Protein 2Z01 (pdb70)

Secondary structure (DSSP, 8-state):
-HHHHHHHHHHHH--TTEE---EE-GGGG--SSEEEEEEEEE--THHHHHHHHT--SSHHHHHHHHHHHHHHTTTPEEEEEEEEEEESS--HHHHHHHHHHHHHHHHHHT-EEEE--EE--EEEEEEEEEEEEGGG---STT--TT-EEEEEEPSSSTTS-HHHHHIIIIIIS---TTS--TT-SS-HHHHHHPPPP--HHHHHHHHHHS---EEEE--TTHHHHHHHHHSPTTEEEEEETTSS---HHHHHHHHHTT--HHHHHHHS-TTEEEEEEE-HHHHHHHHHHHHHTT---EEEEEEEESSEEEEE-

Sequence (313 aa):
QAVALMKEHVQKTMRPEVLGGGLFDLSALGYRQPVLISGTDGVGTKLKLAFLLDRHDTIGIDCVAMCVNDIIVQGAEPLFFLDYIACGKAVPEKIAAIVKGVADGCVEAGCALIGGETAEEYDLAGFAVGVAEKERLITGETIQAGDALVGLPSSGLHSNGYSLVRRIVFEQAKLSLDEIYEPLDVPLGEELLKPTRIYAKLLRSVRERFTIKGMAHITGGGLIENIPRMLPPGIGARIQLGSWPILPIFDFLREKGSLEEEEMFSVFNMGIGLVLAVSPETAAPLVEWLSERGEPAYIIGEVAKGAGVSFAG

Solvent-accessible surface area: 14122 Å² total; per-residue (Å²): 197,16,81,66,87,55,125,93,6,41,121,123,8,60,43,126,15,30,85,104,109,27,108,32,44,45,95,65,54,41,56,198,88,64,43,114,18,84,25,81,46,34,3,46,53,1,11,89,0,0,58,76,23,108,113,13,51,30,0,0,17,0,0,0,0,8,3,0,0,70,2,8,22,83,8,4,24,11,2,38,0,67,10,93,1,32,20,66,165,32,66,80,129,52,10,3,29,0,7,71,0,0,1,44,0,0,65,73,6,29,0,0,6,29,22,52,99,48,28,132,171,16,78,1,24,0,105,1,30,0,0,2,40,114,156,139,63,22,81,3,137,94,7,111,60,33,2,10,0,0,0,2,23,8,44,0,5,2,12,36,16,5,53,16,0,63,110,0,1,63,116,93,28,160,32,46,22,108,96,103,48,152,76,9,110,28,42,0,0,90,11,0,8,71,48,3,70,14,0,6,119,14,3,140,35,0,49,118,166,40,103,12,28,1,9,6,7,3,22,30,19,0,0,59,80,8,0,43,171,14,17,26,135,43,28,4,5,108,0,81,64,74,31,12,64,60,39,62,2,0,50,2,0,88,122,75,9,100,20,104,107,98,66,2,18,49,39,0,6,4,1,0,0,0,0,0,0,0,27,75,126,22,6,65,63,0,35,116,53,0,71,137,114,61,38,74,9,64,79,0,10,82,1,24,182,37,86,31,26,53,62,35,90

Organism: Geobacillus kaustophilus (strain HTA426) (NCBI:txid235909)

Structure (mmCIF, N/CA/C/O backbone):
data_2Z01
#
_entry.id   2Z01
#
_cell.length_a   58.106
_cell.length_b   111.107
_cell.length_c   53.326
_cell.angle_alpha   90.00
_cell.angle_beta   90.00
_cell.angle_gamma   90.00
#
_symmetry.space_group_name_H-M   'P 21 21 2'
#
loop_
_entity.id
_entity.type
_entity.pdbx_description
1 polymer 'Phosphoribosylformylglycinamidine cyclo-ligase'
2 water water
#
loop_
_atom_site.group_PDB
_atom_site.id
_atom_site.type_symbol
_atom_site.label_atom_id
_atom_site.label_alt_id
_atom_site.label_comp_id
_atom_site.label_asym_id
_atom_site.label_entity_id
_atom_site.label_seq_id
_atom_site.pdbx_PDB_ins_code
_atom_site.Cartn_x
_atom_site.Cartn_y
_atom_site.Cartn_z
_atom_site.occupancy
_atom_site.B_iso_or_equiv
_atom_site.auth_seq_id
_atom_site.auth_comp_id
_atom_site.auth_asym_id
_atom_site.auth_atom_id
_atom_site.pdbx_PDB_model_num
ATOM 1 N N . GLN A 1 19 ? 15.326 19.678 -11.501 1.00 44.73 17 GLN A N 1
ATOM 2 C CA . GLN A 1 19 ? 16.437 18.876 -12.093 1.00 46.90 17 GLN A CA 1
ATOM 3 C C . GLN A 1 19 ? 16.006 17.459 -12.459 1.00 45.56 17 GLN A C 1
ATOM 4 O O . GLN A 1 19 ? 16.276 16.987 -13.564 1.00 46.73 17 GLN A O 1
ATOM 10 N N . ALA A 1 20 ? 15.349 16.779 -11.524 1.00 43.16 18 ALA A N 1
ATOM 11 C CA . ALA A 1 20 ? 14.885 15.411 -11.751 1.00 40.56 18 ALA A CA 1
ATOM 12 C C . ALA A 1 20 ? 14.091 15.346 -13.048 1.00 38.60 18 ALA A C 1
ATOM 13 O O . ALA A 1 20 ? 14.301 14.464 -13.882 1.00 35.51 18 ALA A O 1
ATOM 15 N N . VAL A 1 21 ? 13.175 16.294 -13.204 1.00 36.97 19 VAL A N 1
ATOM 16 C CA . VAL A 1 21 ? 12.345 16.368 -14.393 1.00 36.21 19 VAL A CA 1
ATOM 17 C C . VAL A 1 21 ? 13.226 16.551 -15.623 1.00 34.68 19 VAL A C 1
ATOM 18 O O . VAL A 1 21 ? 13.008 15.918 -16.655 1.00 31.99 19 VAL A O 1
ATOM 22 N N . ALA A 1 22 ? 14.225 17.420 -15.502 1.00 33.36 20 ALA A N 1
ATOM 23 C CA . ALA A 1 22 ? 15.133 17.684 -16.612 1.00 34.04 20 ALA A CA 1
ATOM 24 C C . ALA A 1 22 ? 15.874 16.403 -16.974 1.00 33.29 20 ALA A C 1
ATOM 25 O O . ALA A 1 22 ? 16.017 16.064 -18.148 1.00 32.32 20 ALA A O 1
ATOM 27 N N . LEU A 1 23 ? 16.332 15.688 -15.954 1.00 33.42 21 LEU A N 1
ATOM 28 C CA . LEU A 1 23 ? 17.058 14.448 -16.164 1.00 34.77 21 LEU A CA 1
ATOM 29 C C . LEU A 1 23 ? 16.120 13.419 -16.799 1.00 34.58 21 LEU A C 1
ATOM 30 O O . LEU A 1 23 ? 16.536 12.596 -17.619 1.00 35.75 21 LEU A O 1
ATOM 35 N N . MET A 1 24 ? 14.847 13.488 -16.430 1.00 32.81 22 MET A N 1
ATOM 36 C CA . MET A 1 24 ? 13.843 12.574 -16.956 1.00 33.73 22 MET A CA 1
ATOM 37 C C . MET A 1 24 ? 13.634 12.814 -18.458 1.00 32.62 22 MET A C 1
ATOM 38 O O . MET A 1 24 ? 13.532 11.863 -19.233 1.00 30.75 22 MET A O 1
ATOM 43 N N . LYS A 1 25 ? 13.578 14.081 -18.866 1.00 30.61 23 LYS A N 1
ATOM 44 C CA . LYS A 1 25 ? 13.401 14.411 -20.279 1.00 30.75 23 LYS A CA 1
ATOM 45 C C . LYS A 1 25 ? 14.609 13.950 -21.088 1.00 28.93 23 LYS A C 1
ATOM 46 O O . LYS A 1 25 ? 14.471 13.483 -22.213 1.00 28.15 23 LYS A O 1
ATOM 52 N N . GLU A 1 26 ? 15.794 14.087 -20.509 1.00 28.23 24 GLU A N 1
ATOM 53 C CA . GLU A 1 26 ? 17.015 13.666 -21.186 1.00 29.33 24 GLU A CA 1
ATOM 54 C C . GLU A 1 26 ? 16.977 12.152 -21.446 1.00 28.12 24 GLU A C 1
ATOM 55 O O . GLU A 1 26 ? 17.389 11.689 -22.507 1.00 28.46 24 GLU A O 1
ATOM 61 N N . HIS A 1 27 ? 16.482 11.385 -20.477 1.00 26.88 25 HIS A N 1
ATOM 62 C CA . HIS A 1 27 ? 16.398 9.928 -20.624 1.00 26.72 25 HIS A CA 1
ATOM 63 C C . HIS A 1 27 ? 15.451 9.539 -21.750 1.00 25.21 25 HIS A C 1
ATOM 64 O O . HIS A 1 27 ? 15.760 8.662 -22.561 1.00 25.56 25 HIS A O 1
ATOM 71 N N . VAL A 1 28 ? 14.294 10.190 -21.792 1.00 24.39 26 VAL A N 1
ATOM 72 C CA . VAL A 1 28 ? 13.295 9.929 -22.826 1.00 24.86 26 VAL A CA 1
ATOM 73 C C . VAL A 1 28 ? 13.830 10.273 -24.218 1.00 25.03 26 VAL A C 1
ATOM 74 O O . VAL A 1 28 ? 13.665 9.507 -25.165 1.00 24.23 26 VAL A O 1
ATOM 78 N N . GLN A 1 29 ? 14.476 11.429 -24.328 1.00 24.69 27 GLN A N 1
ATOM 79 C CA . GLN A 1 29 ? 15.013 11.896 -25.601 1.00 27.45 27 GLN A CA 1
ATOM 80 C C . GLN A 1 29 ? 15.981 10.908 -26.259 1.00 27.01 27 GLN A C 1
ATOM 81 O O . GLN A 1 29 ? 16.065 10.839 -27.486 1.00 27.34 27 GLN A O 1
ATOM 87 N N . LYS A 1 30 ? 16.706 10.145 -25.448 1.00 25.71 28 LYS A N 1
ATOM 88 C CA . LYS A 1 30 ? 17.650 9.160 -25.973 1.00 27.26 28 LYS A CA 1
ATOM 89 C C . LYS A 1 30 ? 16.953 8.025 -26.729 1.00 26.51 28 LYS A C 1
ATOM 90 O O . LYS A 1 30 ? 17.537 7.432 -27.637 1.00 27.82 28 LYS A O 1
ATOM 96 N N . THR A 1 31 ? 15.707 7.737 -26.360 1.00 24.32 29 THR A N 1
ATOM 97 C CA . THR A 1 31 ? 14.940 6.654 -26.977 1.00 23.57 29 THR A CA 1
ATOM 98 C C . THR A 1 31 ? 14.284 7.021 -28.299 1.00 24.24 29 THR A C 1
ATOM 99 O O . THR A 1 31 ? 13.904 6.144 -29.069 1.00 24.05 29 THR A O 1
ATOM 103 N N . MET A 1 32 ? 14.138 8.317 -28.551 1.00 25.77 30 MET A N 1
ATOM 104 C CA . MET A 1 32 ? 13.484 8.786 -29.765 1.00 27.42 30 MET A CA 1
ATOM 105 C C . MET A 1 32 ? 13.996 8.220 -31.080 1.00 27.34 30 MET A C 1
ATOM 106 O O . MET A 1 32 ? 15.187 7.975 -31.251 1.00 27.52 30 MET A O 1
ATOM 111 N N . ARG A 1 33 ? 13.067 7.995 -31.999 1.00 25.99 31 ARG A N 1
ATOM 112 C CA . ARG A 1 33 ? 13.402 7.527 -33.332 1.00 27.85 31 ARG A CA 1
ATOM 113 C C . ARG A 1 33 ? 12.657 8.443 -34.301 1.00 27.64 31 ARG A C 1
ATOM 114 O O . ARG A 1 33 ? 11.640 9.039 -33.944 1.00 27.18 31 ARG A O 1
ATOM 122 N N . PRO A 1 34 ? 13.162 8.578 -35.536 1.00 28.67 32 PRO A N 1
ATOM 123 C CA . PRO A 1 34 ? 12.572 9.435 -36.572 1.00 28.78 32 PRO A CA 1
ATOM 124 C C . PRO A 1 34 ? 11.075 9.346 -36.850 1.00 28.60 32 PRO A C 1
ATOM 125 O O . PRO A 1 34 ? 10.467 10.335 -37.268 1.00 27.06 32 PRO A O 1
ATOM 129 N N . GLU A 1 35 ? 10.475 8.182 -36.614 1.00 28.19 33 GLU A N 1
ATOM 130 C CA . GLU A 1 35 ? 9.046 8.016 -36.873 1.00 27.47 33 GLU A CA 1
ATOM 131 C C . GLU A 1 35 ? 8.162 8.675 -35.809 1.00 27.53 33 GLU A C 1
ATOM 132 O O . GLU A 1 35 ? 6.950 8.782 -35.987 1.00 27.32 33 GLU A O 1
ATOM 138 N N . VAL A 1 36 ? 8.755 9.113 -34.703 1.00 27.48 34 VAL A N 1
ATOM 139 C CA . VAL A 1 36 ? 7.967 9.754 -33.658 1.00 27.31 34 VAL A CA 1
ATOM 140 C C . VAL A 1 36 ? 7.664 11.191 -34.058 1.00 30.17 34 VAL A C 1
ATOM 141 O O . VAL A 1 36 ? 8.566 11.969 -34.369 1.00 29.93 34 VAL A O 1
ATOM 145 N N . LEU A 1 37 ? 6.382 11.531 -34.069 1.00 31.72 35 LEU A N 1
ATOM 146 C CA . LEU A 1 37 ? 5.954 12.867 -34.439 1.00 32.83 35 LEU A CA 1
ATOM 147 C C . LEU A 1 37 ? 5.421 13.546 -33.186 1.00 33.50 35 LEU A C 1
ATOM 148 O O . LEU A 1 37 ? 4.549 13.004 -32.503 1.00 31.14 35 LEU A O 1
ATOM 153 N N . GLY A 1 38 ? 5.956 14.726 -32.883 1.00 35.21 36 GLY A N 1
ATOM 154 C CA . GLY A 1 38 ? 5.531 15.456 -31.699 1.00 36.02 36 GLY A CA 1
ATOM 155 C C . GLY A 1 38 ? 4.079 15.863 -31.784 1.00 36.62 36 GLY A C 1
ATOM 156 O O . GLY A 1 38 ? 3.503 15.853 -32.871 1.00 39.09 36 GLY A O 1
ATOM 157 N N . GLY A 1 44 ? 1.337 14.526 -26.566 1.00 46.31 42 GLY A N 1
ATOM 158 C CA . GLY A 1 44 ? 1.625 13.103 -26.635 1.00 46.10 42 GLY A CA 1
ATOM 159 C C . GLY A 1 44 ? 2.340 12.753 -27.922 1.00 45.57 42 GLY A C 1
ATOM 160 O O . GLY A 1 44 ? 2.159 13.421 -28.939 1.00 47.95 42 GLY A O 1
ATOM 161 N N . GLY A 1 45 ? 3.162 11.712 -27.887 1.00 44.39 43 GLY A N 1
ATOM 162 C CA . GLY A 1 45 ? 3.882 11.319 -29.084 1.00 41.25 43 GLY A CA 1
ATOM 163 C C . GLY A 1 45 ? 3.126 10.332 -29.959 1.00 39.59 43 GLY A C 1
ATOM 164 O O . GLY A 1 45 ? 2.512 9.381 -29.468 1.00 40.41 43 GLY A O 1
ATOM 165 N N . LEU A 1 46 ? 3.162 10.574 -31.265 1.00 36.63 44 LEU A N 1
ATOM 166 C CA . LEU A 1 46 ? 2.514 9.710 -32.241 1.00 32.70 44 LEU A CA 1
ATOM 167 C C . LEU A 1 46 ? 3.600 8.903 -32.944 1.00 30.70 44 LEU A C 1
ATOM 168 O O . LEU A 1 46 ? 4.746 9.354 -33.036 1.00 29.59 44 LEU A O 1
ATOM 173 N N . PHE A 1 47 ? 3.258 7.711 -33.429 1.00 26.34 45 PHE A N 1
ATOM 174 C CA . PHE A 1 47 ? 4.242 6.906 -34.140 1.00 24.77 45 PHE A CA 1
ATOM 175 C C . PHE A 1 47 ? 3.809 6.743 -35.594 1.00 23.69 45 PHE A C 1
ATOM 176 O O . PHE A 1 47 ? 2.772 6.143 -35.886 1.00 21.21 45 PHE A O 1
ATOM 184 N N . ASP A 1 48 ? 4.610 7.286 -36.503 1.00 22.65 46 ASP A N 1
ATOM 185 C CA . ASP A 1 48 ? 4.307 7.215 -37.925 1.00 23.32 46 ASP A CA 1
ATOM 186 C C . ASP A 1 48 ? 4.737 5.870 -38.504 1.00 23.01 46 ASP A C 1
ATOM 187 O O . ASP A 1 48 ? 5.848 5.718 -39.021 1.00 22.26 46 ASP A O 1
ATOM 192 N N . LEU A 1 49 ? 3.844 4.895 -38.403 1.00 23.00 47 LEU A N 1
ATOM 193 C CA . LEU A 1 49 ? 4.107 3.558 -38.908 1.00 23.57 47 LEU A CA 1
ATOM 194 C C . LEU A 1 49 ? 4.326 3.559 -40.422 1.00 24.12 47 LEU A C 1
ATOM 195 O O . LEU A 1 49 ? 5.136 2.791 -40.931 1.00 25.29 47 LEU A O 1
ATOM 200 N N . SER A 1 50 ? 3.617 4.428 -41.137 1.00 24.75 48 SER A N 1
ATOM 201 C CA . SER A 1 50 ? 3.742 4.489 -42.596 1.00 26.16 48 SER A CA 1
ATOM 202 C C . SER A 1 50 ? 5.179 4.718 -43.074 1.00 26.73 48 SER A C 1
ATOM 203 O O . SER A 1 50 ? 5.530 4.364 -44.200 1.00 28.73 48 SER A O 1
ATOM 206 N N . ALA A 1 51 ? 6.005 5.314 -42.224 1.00 26.96 49 ALA A N 1
ATOM 207 C CA . ALA A 1 51 ? 7.393 5.585 -42.584 1.00 27.40 49 ALA A CA 1
ATOM 208 C C . ALA A 1 51 ? 8.213 4.306 -42.746 1.00 27.21 49 ALA A C 1
ATOM 209 O O . ALA A 1 51 ? 9.213 4.294 -43.459 1.00 27.46 49 ALA A O 1
ATOM 211 N N . LEU A 1 52 ? 7.781 3.234 -42.086 1.00 26.83 50 LEU A N 1
ATOM 212 C CA . LEU A 1 52 ? 8.487 1.961 -42.135 1.00 28.18 50 LEU A CA 1
ATOM 213 C C . LEU A 1 52 ? 8.222 1.120 -43.381 1.00 29.54 50 LEU A C 1
ATOM 214 O O . LEU A 1 52 ? 8.981 0.205 -43.685 1.00 32.00 50 LEU A O 1
ATOM 219 N N . GLY A 1 53 ? 7.140 1.415 -44.093 1.00 30.10 51 GLY A N 1
ATOM 220 C CA . GLY A 1 53 ? 6.843 0.679 -45.308 1.00 30.85 51 GLY A CA 1
ATOM 221 C C . GLY A 1 53 ? 6.410 -0.773 -45.200 1.00 32.19 51 GLY A C 1
ATOM 222 O O . GLY A 1 53 ? 6.805 -1.601 -46.025 1.00 30.76 51 GLY A O 1
ATOM 223 N N . TYR A 1 54 ? 5.613 -1.098 -44.186 1.00 31.45 52 TYR A N 1
ATOM 224 C CA . TYR A 1 54 ? 5.108 -2.458 -44.038 1.00 29.89 52 TYR A CA 1
ATOM 225 C C . TYR A 1 54 ? 3.923 -2.551 -44.987 1.00 29.38 52 TYR A C 1
ATOM 226 O O . TYR A 1 54 ? 3.132 -1.614 -45.080 1.00 29.54 52 TYR A O 1
ATOM 235 N N . ARG A 1 55 ? 3.801 -3.669 -45.694 1.00 29.87 53 ARG A N 1
ATOM 236 C CA . ARG A 1 55 ? 2.707 -3.836 -46.647 1.00 31.21 53 ARG A CA 1
ATOM 237 C C . ARG A 1 55 ? 1.434 -4.307 -45.965 1.00 29.61 53 ARG A C 1
ATOM 238 O O . ARG A 1 55 ? 0.361 -3.741 -46.172 1.00 28.68 53 ARG A O 1
ATOM 246 N N . GLN A 1 56 ? 1.560 -5.354 -45.158 1.00 28.27 54 GLN A N 1
ATOM 247 C CA . GLN A 1 56 ? 0.432 -5.903 -44.416 1.00 27.04 54 GLN A CA 1
ATOM 248 C C . GLN A 1 56 ? 0.827 -5.925 -42.947 1.00 24.80 54 GLN A C 1
ATOM 249 O O . GLN A 1 56 ? 1.142 -6.976 -42.394 1.00 24.04 54 GLN A O 1
ATOM 255 N N . PRO A 1 57 ? 0.818 -4.755 -42.295 1.00 23.27 55 PRO A N 1
ATOM 256 C CA . PRO A 1 57 ? 1.187 -4.652 -40.883 1.00 21.69 55 PRO A CA 1
ATOM 257 C C . PRO A 1 57 ? 0.259 -5.326 -39.891 1.00 21.14 55 PRO A C 1
ATOM 258 O O . PRO A 1 57 ? -0.960 -5.200 -39.977 1.00 20.72 55 PRO A O 1
ATOM 262 N N . VAL A 1 58 ? 0.854 -6.049 -38.948 1.00 20.13 56 VAL A N 1
ATOM 263 C CA . VAL A 1 58 ? 0.104 -6.706 -37.882 1.00 19.35 56 VAL A CA 1
ATOM 264 C C . VAL A 1 58 ? 0.732 -6.194 -36.584 1.00 19.36 56 VAL A C 1
ATOM 265 O O . VAL A 1 58 ? 1.948 -6.262 -36.406 1.00 21.26 56 VAL A O 1
ATOM 269 N N . LEU A 1 59 ? -0.091 -5.667 -35.688 1.00 18.35 57 LEU A N 1
ATOM 270 C CA . LEU A 1 59 ? 0.415 -5.116 -34.432 1.00 19.91 57 LEU A CA 1
ATOM 271 C C . LEU A 1 59 ? 0.423 -6.147 -33.314 1.00 18.49 57 LEU A C 1
ATOM 272 O O . LEU A 1 59 ? -0.556 -6.855 -33.101 1.00 18.17 57 LEU A O 1
ATOM 277 N N . ILE A 1 60 ? 1.545 -6.228 -32.611 1.00 18.42 58 ILE A N 1
ATOM 278 C CA . ILE A 1 60 ? 1.697 -7.156 -31.500 1.00 18.21 58 ILE A CA 1
ATOM 279 C C . ILE A 1 60 ? 1.987 -6.297 -30.280 1.00 18.29 58 ILE A C 1
ATOM 280 O O . ILE A 1 60 ? 2.900 -5.476 -30.289 1.00 19.52 58 ILE A O 1
ATOM 285 N N . SER A 1 61 ? 1.206 -6.486 -29.230 1.00 20.54 59 SER A N 1
ATOM 286 C CA . SER A 1 61 ? 1.369 -5.692 -28.026 1.00 21.17 59 SER A CA 1
ATOM 287 C C . SER A 1 61 ? 1.478 -6.565 -26.793 1.00 20.86 59 SER A C 1
ATOM 288 O O . SER A 1 61 ? 1.171 -7.749 -26.830 1.00 21.04 59 SER A O 1
ATOM 291 N N . GLY A 1 62 ? 1.911 -5.966 -25.693 1.00 22.43 60 GLY A N 1
ATOM 292 C CA . GLY A 1 62 ? 2.035 -6.715 -24.459 1.00 24.92 60 GLY A CA 1
ATOM 293 C C . GLY A 1 62 ? 2.268 -5.798 -23.276 1.00 25.73 60 GLY A C 1
ATOM 294 O O . GLY A 1 62 ? 2.801 -4.703 -23.427 1.00 24.31 60 GLY A O 1
ATOM 295 N N . THR A 1 63 ? 1.851 -6.238 -22.097 1.00 26.18 61 THR A N 1
ATOM 296 C CA . THR A 1 63 ? 2.043 -5.452 -20.893 1.00 28.32 61 THR A CA 1
ATOM 297 C C . THR A 1 63 ? 2.679 -6.350 -19.849 1.00 29.97 61 THR A C 1
ATOM 298 O O . THR A 1 63 ? 2.518 -7.567 -19.899 1.00 31.51 61 THR A O 1
ATOM 302 N N . ASP A 1 64 ? 3.405 -5.754 -18.910 1.00 29.54 62 ASP A N 1
ATOM 303 C CA . ASP A 1 64 ? 4.052 -6.527 -17.865 1.00 31.10 62 ASP A CA 1
ATOM 304 C C . ASP A 1 64 ? 4.512 -5.665 -16.700 1.00 30.45 62 ASP A C 1
ATOM 305 O O . ASP A 1 64 ? 4.744 -4.460 -16.844 1.00 28.19 62 ASP A O 1
ATOM 310 N N . GLY A 1 65 ? 4.632 -6.303 -15.541 1.00 30.75 63 GLY A N 1
ATOM 311 C CA . GLY A 1 65 ? 5.102 -5.628 -14.351 1.00 32.09 63 GLY A CA 1
ATOM 312 C C . GLY A 1 65 ? 6.353 -6.372 -13.932 1.00 34.51 63 GLY A C 1
ATOM 313 O O . GLY A 1 65 ? 6.494 -7.563 -14.226 1.00 37.32 63 GLY A O 1
ATOM 314 N N . VAL A 1 66 ? 7.271 -5.693 -13.259 1.00 35.32 64 VAL A N 1
ATOM 315 C CA . VAL A 1 66 ? 8.503 -6.336 -12.822 1.00 34.78 64 VAL A CA 1
ATOM 316 C C . VAL A 1 66 ? 8.236 -7.568 -11.948 1.00 35.23 64 VAL A C 1
ATOM 317 O O . VAL A 1 66 ? 8.850 -8.629 -12.133 1.00 35.52 64 VAL A O 1
ATOM 321 N N . GLY A 1 67 ? 7.323 -7.423 -10.995 1.00 32.59 65 GLY A N 1
ATOM 322 C CA . GLY A 1 67 ? 7.017 -8.528 -10.108 1.00 31.51 65 GLY A CA 1
ATOM 323 C C . GLY A 1 67 ? 7.711 -8.345 -8.773 1.00 30.56 65 GLY A C 1
ATOM 324 O O . GLY A 1 67 ? 8.125 -7.240 -8.433 1.00 31.53 65 GLY A O 1
ATOM 325 N N . THR A 1 68 ? 7.855 -9.428 -8.020 1.00 30.02 66 THR A N 1
ATOM 326 C CA . THR A 1 68 ? 8.491 -9.376 -6.706 1.00 29.89 66 THR A CA 1
ATOM 327 C C . THR A 1 68 ? 9.953 -8.919 -6.717 1.00 28.21 66 THR A C 1
ATOM 328 O O . THR A 1 68 ? 10.492 -8.527 -5.680 1.00 27.77 66 THR A O 1
ATOM 332 N N . LYS A 1 69 ? 10.592 -8.956 -7.882 1.00 25.54 67 LYS A N 1
ATOM 333 C CA . LYS A 1 69 ? 11.979 -8.511 -7.996 1.00 24.26 67 LYS A CA 1
ATOM 334 C C . LYS A 1 69 ? 12.052 -7.053 -7.544 1.00 24.76 67 LYS A C 1
ATOM 335 O O . LYS A 1 69 ? 13.095 -6.567 -7.108 1.00 22.41 67 LYS A O 1
ATOM 341 N N . LEU A 1 70 ? 10.923 -6.367 -7.656 1.00 25.29 68 LEU A N 1
ATOM 342 C CA . LEU A 1 70 ? 10.817 -4.964 -7.278 1.00 29.63 68 LEU A CA 1
ATOM 343 C C . LEU A 1 70 ? 11.160 -4.789 -5.796 1.00 31.25 68 LEU A C 1
ATOM 344 O O . LEU A 1 70 ? 11.762 -3.791 -5.398 1.00 31.64 68 LEU A O 1
ATOM 349 N N . LYS A 1 71 ? 10.777 -5.774 -4.989 1.00 32.23 69 LYS A N 1
ATOM 350 C CA . LYS A 1 71 ? 11.031 -5.750 -3.553 1.00 35.22 69 LYS A CA 1
ATOM 351 C C . LYS A 1 71 ? 12.517 -5.546 -3.261 1.00 34.93 69 LYS A C 1
ATOM 352 O O . LYS A 1 71 ? 12.883 -4.883 -2.288 1.00 33.76 69 LYS A O 1
ATOM 358 N N . LEU A 1 72 ? 13.372 -6.122 -4.102 1.00 35.07 70 LEU A N 1
ATOM 359 C CA . LEU A 1 72 ? 14.809 -5.976 -3.925 1.00 35.10 70 LEU A CA 1
ATOM 360 C C . LEU A 1 72 ? 15.212 -4.548 -4.253 1.00 35.42 70 LEU A C 1
ATOM 361 O O . LEU A 1 72 ? 16.116 -3.988 -3.627 1.00 34.32 70 LEU A O 1
ATOM 366 N N . ALA A 1 73 ? 14.536 -3.960 -5.237 1.00 34.23 71 ALA A N 1
ATOM 367 C CA . ALA A 1 73 ? 14.821 -2.588 -5.622 1.00 33.83 71 ALA A CA 1
ATOM 368 C C . ALA A 1 73 ? 14.563 -1.699 -4.409 1.00 33.70 71 ALA A C 1
ATOM 369 O O . ALA A 1 73 ? 15.341 -0.794 -4.121 1.00 32.37 71 ALA A O 1
ATOM 371 N N . PHE A 1 74 ? 13.471 -1.972 -3.697 1.00 33.94 72 PHE A N 1
ATOM 372 C CA . PHE A 1 74 ? 13.118 -1.200 -2.509 1.00 35.04 72 PHE A CA 1
ATOM 373 C C . PHE A 1 74 ? 14.199 -1.319 -1.441 1.00 35.26 72 PHE A C 1
ATOM 374 O O . PHE A 1 74 ? 14.726 -0.315 -0.966 1.00 35.44 72 PHE A O 1
ATOM 382 N N . LEU A 1 75 ? 14.512 -2.558 -1.066 1.00 35.46 73 LEU A N 1
ATOM 383 C CA . LEU A 1 75 ? 15.512 -2.847 -0.039 1.00 35.91 73 LEU A CA 1
ATOM 384 C C . LEU A 1 75 ? 16.891 -2.253 -0.292 1.00 35.99 73 LEU A C 1
ATOM 385 O O . LEU A 1 75 ? 17.575 -1.848 0.648 1.00 36.75 73 LEU A O 1
ATOM 390 N N . LEU A 1 76 ? 17.299 -2.199 -1.554 1.00 35.38 74 LEU A N 1
ATOM 391 C CA . LEU A 1 76 ? 18.612 -1.670 -1.900 1.00 34.89 74 LEU A CA 1
ATOM 392 C C . LEU A 1 76 ? 18.582 -0.194 -2.272 1.00 35.11 74 LEU A C 1
ATOM 393 O O . LEU A 1 76 ? 19.624 0.419 -2.489 1.00 35.17 74 LEU A O 1
ATOM 398 N N . ASP A 1 77 ? 17.385 0.375 -2.344 1.00 36.80 75 ASP A N 1
ATOM 399 C CA . ASP A 1 77 ? 17.232 1.775 -2.717 1.00 37.22 75 ASP A CA 1
ATOM 400 C C . ASP A 1 77 ? 17.945 2.034 -4.042 1.00 35.47 75 ASP A C 1
ATOM 401 O O . ASP A 1 77 ? 18.613 3.046 -4.212 1.00 36.57 75 ASP A O 1
ATOM 406 N N . ARG A 1 78 ? 17.796 1.098 -4.974 1.00 34.80 76 ARG A N 1
ATOM 407 C CA . ARG A 1 78 ? 18.405 1.193 -6.300 1.00 33.43 76 ARG A CA 1
ATOM 408 C C . ARG A 1 78 ? 17.260 1.005 -7.296 1.00 31.01 76 ARG A C 1
ATOM 409 O O . ARG A 1 78 ? 16.719 -0.096 -7.426 1.00 30.51 76 ARG A O 1
ATOM 417 N N . HIS A 1 79 ? 16.902 2.068 -8.008 1.00 28.98 77 HIS A N 1
ATOM 418 C CA . HIS A 1 79 ? 15.775 1.991 -8.925 1.00 28.77 77 HIS A CA 1
ATOM 419 C C . HIS A 1 79 ? 16.036 2.278 -10.395 1.00 29.07 77 HIS A C 1
ATOM 420 O O . HIS A 1 79 ? 15.088 2.350 -11.184 1.00 29.25 77 HIS A O 1
ATOM 427 N N . ASP A 1 80 ? 17.302 2.420 -10.775 1.00 26.84 78 ASP A N 1
ATOM 428 C CA . ASP A 1 80 ? 17.635 2.721 -12.161 1.00 27.77 78 ASP A CA 1
ATOM 429 C C . ASP A 1 80 ? 17.827 1.506 -13.071 1.00 26.60 78 ASP A C 1
ATOM 430 O O . ASP A 1 80 ? 18.248 1.657 -14.220 1.00 25.13 78 ASP A O 1
ATOM 435 N N . THR A 1 81 ? 17.527 0.307 -12.571 1.00 25.88 79 THR A N 1
ATOM 436 C CA . THR A 1 81 ? 17.666 -0.887 -13.400 1.00 24.98 79 THR A CA 1
ATOM 437 C C . THR A 1 81 ? 16.380 -1.704 -13.582 1.00 23.66 79 THR A C 1
ATOM 438 O O . THR A 1 81 ? 16.208 -2.331 -14.624 1.00 22.77 79 THR A O 1
ATOM 442 N N . ILE A 1 82 ? 15.476 -1.713 -12.598 1.00 22.51 80 ILE A N 1
ATOM 443 C CA . ILE A 1 82 ? 14.250 -2.505 -12.759 1.00 22.09 80 ILE A CA 1
ATOM 444 C C . ILE A 1 82 ? 13.428 -2.089 -13.973 1.00 21.35 80 ILE A C 1
ATOM 445 O O . ILE A 1 82 ? 12.599 -2.858 -14.461 1.00 20.21 80 ILE A O 1
ATOM 450 N N . GLY A 1 83 ? 13.666 -0.879 -14.469 1.00 20.62 81 GLY A N 1
ATOM 451 C CA . GLY A 1 83 ? 12.942 -0.420 -15.636 1.00 18.54 81 GLY A CA 1
ATOM 452 C C . GLY A 1 83 ? 13.329 -1.253 -16.843 1.00 19.21 81 GLY A C 1
ATOM 453 O O . GLY A 1 83 ? 12.524 -1.459 -17.755 1.00 19.99 81 GLY A O 1
ATOM 454 N N . ILE A 1 84 ? 14.573 -1.725 -16.854 1.00 18.54 82 ILE A N 1
ATOM 455 C CA . ILE A 1 84 ? 15.068 -2.551 -17.948 1.00 18.27 82 ILE A CA 1
ATOM 456 C C . ILE A 1 84 ? 14.322 -3.884 -17.947 1.00 18.47 82 ILE A C 1
ATOM 457 O O . ILE A 1 84 ? 13.910 -4.370 -19.001 1.00 18.09 82 ILE A O 1
ATOM 462 N N . ASP A 1 85 ? 14.160 -4.468 -16.759 1.00 17.73 83 ASP A N 1
ATOM 463 C CA . ASP A 1 85 ? 13.444 -5.736 -16.610 1.00 18.11 83 ASP A CA 1
ATOM 464 C C . ASP A 1 85 ? 12.038 -5.578 -17.158 1.00 17.97 83 ASP A C 1
ATOM 465 O O . ASP A 1 85 ? 11.532 -6.463 -17.845 1.00 18.11 83 ASP A O 1
ATOM 470 N N . CYS A 1 86 ? 11.411 -4.447 -16.844 1.00 16.83 84 CYS A N 1
ATOM 471 C CA . CYS A 1 86 ? 10.053 -4.169 -17.303 1.00 15.83 84 CYS A CA 1
ATOM 472 C C . CYS A 1 86 ? 10.003 -4.150 -18.828 1.00 14.97 84 CYS A C 1
ATOM 473 O O . CYS A 1 86 ? 9.163 -4.810 -19.433 1.00 15.87 84 CYS A O 1
ATOM 476 N N . VAL A 1 87 ? 10.912 -3.394 -19.440 1.00 13.66 85 VAL A N 1
ATOM 477 C CA . VAL A 1 87 ? 10.967 -3.291 -20.895 1.00 13.75 85 VAL A CA 1
ATOM 478 C C . VAL A 1 87 ? 11.292 -4.639 -21.533 1.00 15.61 85 VAL A C 1
ATOM 479 O O . VAL A 1 87 ? 10.681 -5.027 -22.537 1.00 15.24 85 VAL A O 1
ATOM 483 N N . ALA A 1 88 ? 12.249 -5.353 -20.943 1.00 14.35 86 ALA A N 1
ATOM 484 C CA . ALA A 1 88 ? 12.649 -6.651 -21.464 1.00 15.95 86 ALA A CA 1
ATOM 485 C C . ALA A 1 88 ? 11.486 -7.653 -21.491 1.00 16.23 86 ALA A C 1
ATOM 486 O O . ALA A 1 88 ? 11.278 -8.352 -22.491 1.00 15.00 86 ALA A O 1
ATOM 488 N N . MET A 1 89 ? 10.719 -7.717 -20.408 1.00 15.26 87 MET A N 1
ATOM 489 C CA . MET A 1 89 ? 9.598 -8.649 -20.359 1.00 15.37 87 MET A CA 1
ATOM 490 C C . MET A 1 89 ? 8.607 -8.407 -21.495 1.00 16.48 87 MET A C 1
ATOM 491 O O . MET A 1 89 ? 8.170 -9.353 -22.150 1.00 18.51 87 MET A O 1
ATOM 496 N N . CYS A 1 90 ? 8.264 -7.147 -21.739 1.00 14.12 88 CYS A N 1
ATOM 497 C CA . CYS A 1 90 ? 7.328 -6.815 -22.804 1.00 16.17 88 CYS A CA 1
ATOM 498 C C . CYS A 1 90 ? 7.930 -7.042 -24.189 1.00 12.95 88 CYS A C 1
ATOM 499 O O . CYS A 1 90 ? 7.310 -7.661 -25.046 1.00 16.48 88 CYS A O 1
ATOM 502 N N . VAL A 1 91 ? 9.136 -6.531 -24.404 1.00 12.07 89 VAL A N 1
ATOM 503 C CA . VAL A 1 91 ? 9.797 -6.636 -25.702 1.00 12.83 89 VAL A CA 1
ATOM 504 C C . VAL A 1 91 ? 10.180 -8.051 -26.140 1.00 14.42 89 VAL A C 1
ATOM 505 O O . VAL A 1 91 ? 9.946 -8.427 -27.294 1.00 14.24 89 VAL A O 1
ATOM 509 N N . ASN A 1 92 ? 10.760 -8.833 -25.236 1.00 13.05 90 ASN A N 1
ATOM 5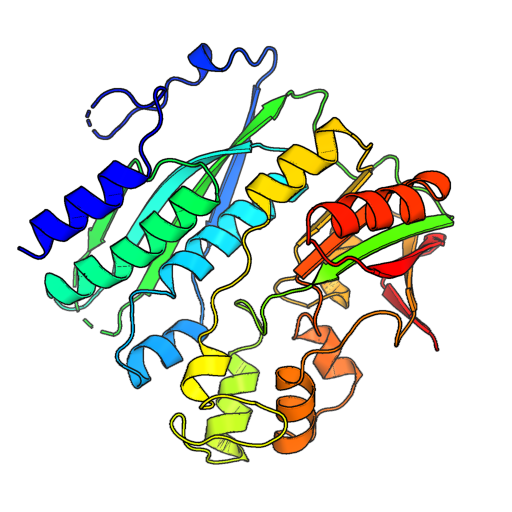10 C CA . ASN A 1 92 ? 11.158 -10.191 -25.580 1.00 16.50 90 ASN A CA 1
ATOM 511 C C . ASN A 1 92 ? 9.961 -11.040 -25.994 1.00 17.07 90 ASN A C 1
ATOM 512 O O . ASN A 1 92 ? 10.083 -11.919 -26.846 1.00 17.73 90 ASN A O 1
ATOM 517 N N . ASP A 1 93 ? 8.802 -10.773 -25.403 1.00 18.91 91 ASP A N 1
ATOM 518 C CA . ASP A 1 93 ? 7.605 -11.523 -25.765 1.00 22.03 91 ASP A CA 1
ATOM 519 C C . ASP A 1 93 ? 7.123 -11.137 -27.165 1.00 23.79 91 ASP A C 1
ATOM 520 O O . ASP A 1 93 ? 6.554 -11.960 -27.881 1.00 26.33 91 ASP A O 1
ATOM 525 N N . ILE A 1 94 ? 7.375 -9.889 -27.551 1.00 22.51 92 ILE A N 1
ATOM 526 C CA . ILE A 1 94 ? 6.979 -9.378 -28.859 1.00 25.31 92 ILE A CA 1
ATOM 527 C C . ILE A 1 94 ? 7.835 -9.932 -30.004 1.00 24.82 92 ILE A C 1
ATOM 528 O O . ILE A 1 94 ? 7.310 -10.361 -31.033 1.00 23.24 92 ILE A O 1
ATOM 533 N N . ILE A 1 95 ? 9.150 -9.923 -29.823 1.00 23.01 93 ILE A N 1
ATOM 534 C CA . ILE A 1 95 ? 10.049 -10.391 -30.867 1.00 23.31 93 ILE A CA 1
ATOM 535 C C . ILE A 1 95 ? 9.992 -11.902 -31.155 1.00 23.90 93 ILE A C 1
ATOM 536 O O . ILE A 1 95 ? 10.360 -12.335 -32.250 1.00 22.21 93 ILE A O 1
ATOM 541 N N . VAL A 1 96 ? 9.523 -12.704 -30.201 1.00 21.59 94 VAL A N 1
ATOM 542 C CA . VAL A 1 96 ? 9.445 -14.141 -30.438 1.00 22.44 94 VAL A CA 1
ATOM 543 C C . VAL A 1 96 ? 8.413 -14.435 -31.531 1.00 23.75 94 VAL A C 1
ATOM 544 O O . VAL A 1 96 ? 8.413 -15.512 -32.137 1.00 20.20 94 VAL A O 1
ATOM 548 N N . GLN A 1 97 ? 7.546 -13.463 -31.791 1.00 22.96 95 GLN A N 1
ATOM 549 C CA . GLN A 1 97 ? 6.535 -13.616 -32.819 1.00 25.62 95 GLN A CA 1
ATOM 550 C C . GLN A 1 97 ? 6.996 -12.990 -34.131 1.00 26.01 95 GLN A C 1
ATOM 551 O O . GLN A 1 97 ? 6.252 -12.957 -35.110 1.00 26.84 95 GLN A O 1
ATOM 557 N N . GLY A 1 98 ? 8.233 -12.501 -34.134 1.00 24.97 96 GLY A N 1
ATOM 558 C CA . GLY A 1 98 ? 8.803 -11.905 -35.327 1.00 26.59 96 GLY A CA 1
ATOM 559 C C . GLY A 1 98 ? 8.562 -10.420 -35.500 1.00 26.83 96 GLY A C 1
ATOM 560 O O . GLY A 1 98 ? 8.849 -9.857 -36.558 1.00 24.90 96 GLY A O 1
ATOM 561 N N . ALA A 1 99 ? 8.046 -9.774 -34.464 1.00 25.82 97 ALA A N 1
ATOM 562 C CA . ALA A 1 99 ? 7.761 -8.351 -34.546 1.00 24.99 97 ALA A CA 1
ATOM 563 C C . ALA A 1 99 ? 8.941 -7.486 -34.132 1.00 23.87 97 ALA A C 1
ATOM 564 O O . ALA A 1 99 ? 9.804 -7.911 -33.364 1.00 22.71 97 ALA A O 1
ATOM 566 N N . GLU A 1 100 ? 8.981 -6.271 -34.661 1.00 23.18 98 GLU A N 1
ATOM 567 C CA . GLU A 1 100 ? 10.038 -5.337 -34.307 1.00 23.68 98 GLU A CA 1
ATOM 568 C C . GLU A 1 100 ? 9.391 -4.357 -33.325 1.00 20.72 98 GLU A C 1
ATOM 569 O O . GLU A 1 100 ? 8.298 -3.859 -33.573 1.00 20.93 98 GLU A O 1
ATOM 575 N N . PRO A 1 101 ? 10.044 -4.087 -32.186 1.00 20.68 99 PRO A N 1
ATOM 576 C CA . PRO A 1 101 ? 9.460 -3.159 -31.214 1.00 19.65 99 PRO A CA 1
ATOM 577 C C . PRO A 1 101 ? 9.447 -1.727 -31.746 1.00 19.45 99 PRO A C 1
ATOM 578 O O . PRO A 1 101 ? 10.465 -1.259 -32.254 1.00 16.78 99 PRO A O 1
ATOM 582 N N . LEU A 1 102 ? 8.309 -1.038 -31.604 1.00 16.47 100 LEU A N 1
ATOM 583 C CA . LEU A 1 102 ? 8.165 0.343 -32.083 1.00 18.48 100 LEU A CA 1
ATOM 584 C C . LEU A 1 102 ? 8.166 1.404 -30.984 1.00 20.25 100 LEU A C 1
ATOM 585 O O . LEU A 1 102 ? 8.895 2.394 -31.068 1.00 21.83 100 LEU A O 1
ATOM 590 N N . PHE A 1 103 ? 7.334 1.218 -29.963 1.00 18.41 101 PHE A N 1
ATOM 591 C CA . PHE A 1 103 ? 7.278 2.184 -28.879 1.00 17.27 101 PHE A CA 1
ATOM 592 C C . PHE A 1 103 ? 6.871 1.553 -27.559 1.00 18.26 101 PHE A C 1
ATOM 593 O O . PHE A 1 103 ? 6.352 0.431 -27.519 1.00 16.39 101 PHE A O 1
ATOM 601 N N . PHE A 1 104 ? 7.127 2.277 -26.478 1.00 17.98 102 PHE A N 1
ATOM 602 C CA . PHE A 1 104 ? 6.847 1.792 -25.129 1.00 18.00 102 PHE A CA 1
ATOM 603 C C . PHE A 1 104 ? 6.193 2.916 -24.328 1.00 18.96 102 PHE A C 1
ATOM 604 O O . PHE A 1 104 ? 6.350 4.092 -24.659 1.00 20.93 102 PHE A O 1
ATOM 612 N N . LEU A 1 105 ? 5.453 2.550 -23.288 1.00 19.29 103 LEU A N 1
ATOM 613 C CA . LEU A 1 105 ? 4.810 3.511 -22.396 1.00 19.68 103 LEU A CA 1
ATOM 614 C C . LEU A 1 105 ? 4.868 2.915 -20.990 1.00 19.78 103 LEU A C 1
ATOM 615 O O . LEU A 1 105 ? 4.662 1.714 -20.816 1.00 17.40 103 LEU A O 1
ATOM 620 N N . ASP A 1 106 ? 5.166 3.737 -19.989 1.00 20.64 104 ASP A N 1
ATOM 621 C CA . ASP A 1 106 ? 5.234 3.231 -18.624 1.00 23.52 104 ASP A CA 1
ATOM 622 C C . ASP A 1 106 ? 4.212 3.876 -17.689 1.00 24.93 104 ASP A C 1
ATOM 623 O O . ASP A 1 106 ? 3.731 4.989 -17.929 1.00 23.47 104 ASP A O 1
ATOM 628 N N . TYR A 1 107 ? 3.883 3.158 -16.622 1.00 25.54 105 TYR A N 1
ATOM 629 C CA . TYR A 1 107 ? 2.938 3.644 -15.629 1.00 26.16 105 TYR A CA 1
ATOM 630 C C . TYR A 1 107 ? 3.546 3.389 -14.258 1.00 26.96 105 TYR A C 1
ATOM 631 O O . TYR A 1 107 ? 3.760 2.241 -13.869 1.00 27.37 105 TYR A O 1
ATOM 640 N N . ILE A 1 108 ? 3.839 4.466 -13.538 1.00 28.03 106 ILE A N 1
ATOM 641 C CA . ILE A 1 108 ? 4.421 4.368 -12.205 1.00 28.35 106 ILE A CA 1
ATOM 642 C C . ILE A 1 108 ? 3.398 4.802 -11.162 1.00 31.43 106 ILE A C 1
ATOM 643 O O . ILE A 1 108 ? 2.902 5.931 -11.199 1.00 31.69 106 ILE A O 1
ATOM 648 N N . ALA A 1 109 ? 3.075 3.900 -10.242 1.00 33.82 107 ALA A N 1
ATOM 649 C CA . ALA A 1 109 ? 2.128 4.201 -9.173 1.00 35.86 107 ALA A CA 1
ATOM 650 C C . ALA A 1 109 ? 2.915 4.305 -7.870 1.00 37.23 107 ALA A C 1
ATOM 651 O O . ALA A 1 109 ? 3.827 3.514 -7.628 1.00 36.66 107 ALA A O 1
ATOM 653 N N . CYS A 1 110 ? 2.567 5.283 -7.037 1.00 39.56 108 CYS A N 1
ATOM 654 C CA . CYS A 1 110 ? 3.253 5.473 -5.761 1.00 41.36 108 CYS A CA 1
ATOM 655 C C . CYS A 1 110 ? 2.436 6.327 -4.799 1.00 43.19 108 CYS A C 1
ATOM 656 O O . CYS A 1 110 ? 1.461 6.973 -5.196 1.00 42.93 108 CYS A O 1
ATOM 659 N N . GLY A 1 111 ? 2.835 6.317 -3.529 1.00 46.17 109 GLY A N 1
ATOM 660 C CA . GLY A 1 111 ? 2.145 7.113 -2.528 1.00 48.07 109 GLY A CA 1
ATOM 661 C C . GLY A 1 111 ? 2.347 8.568 -2.892 1.00 49.27 109 GLY A C 1
ATOM 662 O O . GLY A 1 111 ? 1.412 9.247 -3.320 1.00 50.92 109 GLY A O 1
ATOM 663 N N . LYS A 1 112 ? 3.573 9.050 -2.717 1.00 50.36 110 LYS A N 1
ATOM 664 C CA . LYS A 1 112 ? 3.913 10.420 -3.083 1.00 52.33 110 LYS A CA 1
ATOM 665 C C . LYS A 1 112 ? 5.080 10.320 -4.055 1.00 51.65 110 LYS A C 1
ATOM 666 O O . LYS A 1 112 ? 5.932 9.437 -3.925 1.00 50.99 110 LYS A O 1
ATOM 672 N N . ALA A 1 113 ? 5.114 11.221 -5.029 1.00 50.40 111 ALA A N 1
ATOM 673 C CA . ALA A 1 113 ? 6.160 11.195 -6.041 1.00 49.38 111 ALA A CA 1
ATOM 674 C C . ALA A 1 113 ? 7.382 12.044 -5.724 1.00 48.65 111 ALA A C 1
ATOM 675 O O . ALA A 1 113 ? 7.301 13.270 -5.669 1.00 49.40 111 ALA A O 1
ATOM 677 N N . VAL A 1 114 ? 8.509 11.373 -5.510 1.00 47.98 112 VAL A N 1
ATOM 678 C CA . VAL A 1 114 ? 9.779 12.039 -5.241 1.00 47.46 112 VAL A CA 1
ATOM 679 C C . VAL A 1 114 ? 10.476 12.144 -6.594 1.00 46.77 112 VAL A C 1
ATOM 680 O O . VAL A 1 114 ? 10.896 11.135 -7.163 1.00 46.48 112 VAL A O 1
ATOM 684 N N . PRO A 1 115 ? 10.602 13.368 -7.126 1.00 45.67 113 PRO A N 1
ATOM 685 C CA . PRO A 1 115 ? 11.235 13.650 -8.416 1.00 44.13 113 PRO A CA 1
ATOM 686 C C . PRO A 1 115 ? 12.455 12.801 -8.769 1.00 42.01 113 PRO A C 1
ATOM 687 O O . PRO A 1 115 ? 12.470 12.140 -9.804 1.00 41.03 113 PRO A O 1
ATOM 691 N N . GLU A 1 116 ? 13.473 12.820 -7.914 1.00 40.55 114 GLU A N 1
ATOM 692 C CA . GLU A 1 116 ? 14.698 12.061 -8.167 1.00 40.23 114 GLU A CA 1
ATOM 693 C C . GLU A 1 116 ? 14.457 10.560 -8.271 1.00 37.99 114 GLU A C 1
ATOM 694 O O . GLU A 1 116 ? 15.115 9.874 -9.053 1.00 36.10 114 GLU A O 1
ATOM 700 N N . LYS A 1 117 ? 13.514 10.061 -7.477 1.00 34.93 115 LYS A N 1
ATOM 701 C CA . LYS A 1 117 ? 13.165 8.646 -7.471 1.00 33.05 115 LYS A CA 1
ATOM 702 C C . LYS A 1 117 ? 12.502 8.268 -8.800 1.00 31.66 115 LYS A C 1
ATOM 703 O O . LYS A 1 117 ? 12.864 7.272 -9.428 1.00 30.80 115 LYS A O 1
ATOM 709 N N . ILE A 1 118 ? 11.531 9.072 -9.221 1.00 29.39 116 ILE A N 1
ATOM 710 C CA . ILE A 1 118 ? 10.823 8.828 -10.469 1.00 28.10 116 ILE A CA 1
ATOM 711 C C . ILE A 1 118 ? 11.804 8.906 -11.631 1.00 27.28 116 ILE A C 1
ATOM 712 O O . ILE A 1 118 ? 11.723 8.123 -12.579 1.00 27.86 116 ILE A O 1
ATOM 717 N N . ALA A 1 119 ? 12.735 9.849 -11.542 1.00 26.06 117 ALA A N 1
ATOM 718 C CA . ALA A 1 119 ? 13.737 10.052 -12.579 1.00 25.52 117 ALA A CA 1
ATOM 719 C C . ALA A 1 119 ? 14.611 8.817 -12.774 1.00 26.50 117 ALA A C 1
ATOM 720 O O . ALA A 1 119 ? 14.984 8.481 -13.897 1.00 27.61 117 ALA A O 1
ATOM 722 N N . ALA A 1 120 ? 14.937 8.147 -11.674 1.00 25.01 118 ALA A N 1
ATOM 723 C CA . ALA A 1 120 ? 15.767 6.953 -11.720 1.00 25.44 118 ALA A CA 1
ATOM 724 C C . ALA A 1 120 ? 15.003 5.762 -12.303 1.00 24.47 118 ALA A C 1
ATOM 725 O O . ALA A 1 120 ? 15.563 4.954 -13.048 1.00 23.20 118 ALA A O 1
ATOM 727 N N . ILE A 1 121 ? 13.724 5.654 -11.956 1.00 23.24 119 ILE A N 1
ATOM 728 C CA . ILE A 1 121 ? 12.893 4.571 -12.461 1.00 21.19 119 ILE A CA 1
ATOM 729 C C . ILE A 1 121 ? 12.749 4.707 -13.976 1.00 20.83 119 ILE A C 1
ATOM 730 O O . ILE A 1 121 ? 12.848 3.722 -14.705 1.00 18.61 119 ILE A O 1
ATOM 735 N N . VAL A 1 122 ? 12.528 5.933 -14.440 1.00 20.20 120 VAL A N 1
ATOM 736 C CA . VAL A 1 122 ? 12.374 6.191 -15.865 1.00 21.40 120 VAL A CA 1
ATOM 737 C C . VAL A 1 122 ? 13.669 5.945 -16.613 1.00 21.52 120 VAL A C 1
ATOM 738 O O . VAL A 1 122 ? 13.654 5.407 -17.719 1.00 22.81 120 VAL A O 1
ATOM 742 N N . LYS A 1 123 ? 14.789 6.333 -16.010 1.00 21.87 121 LYS A N 1
ATOM 743 C CA . LYS A 1 123 ? 16.088 6.138 -16.643 1.00 22.29 121 LYS A CA 1
ATOM 744 C C . LYS A 1 123 ? 16.280 4.684 -17.079 1.00 22.03 121 LYS A C 1
ATOM 745 O O . LYS A 1 123 ? 16.747 4.422 -18.187 1.00 22.65 121 LYS A O 1
ATOM 751 N N . GLY A 1 124 ? 15.928 3.747 -16.202 1.00 20.87 122 GLY A N 1
ATOM 752 C CA . GLY A 1 124 ? 16.072 2.336 -16.517 1.00 20.16 122 GLY A CA 1
ATOM 753 C C . GLY A 1 124 ? 15.174 1.920 -17.664 1.00 20.73 122 GLY A C 1
ATOM 754 O O . GLY A 1 124 ? 15.552 1.092 -18.493 1.00 19.78 122 GLY A O 1
ATOM 755 N N . VAL A 1 125 ? 13.975 2.495 -17.701 1.00 20.00 123 VAL A N 1
ATOM 756 C CA . VAL A 1 125 ? 13.013 2.217 -18.753 1.00 20.44 123 VAL A CA 1
ATOM 757 C C . VAL A 1 125 ? 13.573 2.717 -20.078 1.00 20.96 123 VAL A C 1
ATOM 758 O O . VAL A 1 125 ? 13.533 2.014 -21.094 1.00 19.09 123 VAL A O 1
ATOM 762 N N . ALA A 1 126 ? 14.099 3.938 -20.059 1.00 20.26 124 ALA A N 1
ATOM 763 C CA . ALA A 1 126 ? 14.676 4.537 -21.249 1.00 21.17 124 ALA A CA 1
ATOM 764 C C . ALA A 1 126 ? 15.853 3.694 -21.738 1.00 22.35 124 ALA A C 1
ATOM 765 O O . ALA A 1 126 ? 15.962 3.399 -22.933 1.00 21.71 124 ALA A O 1
ATOM 767 N N . ASP A 1 127 ? 16.735 3.306 -20.820 1.00 22.24 125 ASP A N 1
ATOM 768 C CA . ASP A 1 127 ? 17.885 2.492 -21.203 1.00 23.58 125 ASP A CA 1
ATOM 769 C C . ASP A 1 127 ? 17.411 1.216 -21.900 1.00 22.73 125 ASP A C 1
ATOM 770 O O . ASP A 1 127 ? 17.952 0.830 -22.937 1.00 21.21 125 ASP A O 1
ATOM 775 N N . GLY A 1 128 ? 16.391 0.576 -21.333 1.00 21.45 126 GLY A N 1
ATOM 776 C CA . GLY A 1 128 ? 15.865 -0.638 -21.931 1.00 18.34 126 GLY A CA 1
ATOM 777 C C . GLY A 1 128 ? 15.311 -0.347 -23.312 1.00 18.53 126 GLY A C 1
ATOM 778 O O . GLY A 1 128 ? 15.526 -1.111 -24.253 1.00 18.27 126 GLY A O 1
ATOM 779 N N . CYS A 1 129 ? 14.592 0.767 -23.432 1.00 18.84 127 CYS A N 1
ATOM 780 C CA . CYS A 1 129 ? 14.010 1.175 -24.703 1.00 19.72 127 CYS A CA 1
ATOM 781 C C . CYS A 1 129 ? 15.109 1.410 -25.731 1.00 19.65 127 CYS A C 1
ATOM 782 O O . CYS A 1 129 ? 14.960 1.058 -26.905 1.00 19.59 127 CYS A O 1
ATOM 785 N N . VAL A 1 130 ? 16.212 2.009 -25.290 1.00 20.39 128 VAL A N 1
ATOM 786 C CA . VAL A 1 130 ? 17.338 2.243 -26.185 1.00 21.58 128 VAL A CA 1
ATOM 787 C C . VAL A 1 130 ? 17.842 0.883 -26.675 1.00 22.19 128 VAL A C 1
ATOM 788 O O . VAL A 1 130 ? 18.039 0.674 -27.876 1.00 23.40 128 VAL A O 1
ATOM 792 N N . GLU A 1 131 ? 18.041 -0.047 -25.747 1.00 22.49 129 GLU A N 1
ATOM 793 C CA . GLU A 1 131 ? 18.512 -1.382 -26.117 1.00 23.39 129 GLU A CA 1
ATOM 794 C C . GLU A 1 131 ? 17.558 -2.093 -27.077 1.00 20.53 129 GLU A C 1
ATOM 795 O O . GLU A 1 131 ? 17.993 -2.783 -27.995 1.00 23.25 129 GLU A O 1
ATOM 801 N N . ALA A 1 132 ? 16.259 -1.914 -26.865 1.00 18.94 130 ALA A N 1
ATOM 802 C CA . ALA A 1 132 ? 15.247 -2.560 -27.696 1.00 18.67 130 ALA A CA 1
ATOM 803 C C . ALA A 1 132 ? 14.979 -1.857 -29.025 1.00 18.83 130 ALA A C 1
ATOM 804 O O . ALA A 1 132 ? 14.428 -2.459 -29.948 1.00 18.35 130 ALA A O 1
ATOM 806 N N . GLY A 1 133 ? 15.364 -0.589 -29.119 1.00 19.07 131 GLY A N 1
ATOM 807 C CA . GLY A 1 133 ? 15.159 0.160 -30.347 1.00 19.60 131 GLY A CA 1
ATOM 808 C C . GLY A 1 133 ? 13.776 0.772 -30.452 1.00 21.32 131 GLY A C 1
ATOM 809 O O . GLY A 1 133 ? 13.363 1.208 -31.530 1.00 20.89 131 GLY A O 1
ATOM 810 N N . CYS A 1 134 ? 13.050 0.800 -29.339 1.00 19.43 132 CYS A N 1
ATOM 811 C CA . CYS A 1 134 ? 11.710 1.367 -29.330 1.00 20.32 132 CYS A CA 1
ATOM 812 C C . CYS A 1 134 ? 11.735 2.706 -28.604 1.00 21.00 132 CYS A C 1
ATOM 813 O O . CYS A 1 134 ? 12.563 2.929 -27.724 1.00 21.65 132 CYS A O 1
ATOM 816 N N . ALA A 1 135 ? 10.831 3.600 -28.980 1.00 19.49 133 ALA A N 1
ATOM 817 C CA . ALA A 1 135 ? 10.788 4.909 -28.352 1.00 20.33 133 ALA A CA 1
ATOM 818 C C . ALA A 1 135 ? 9.837 4.942 -27.166 1.00 19.79 133 ALA A C 1
ATOM 819 O O . ALA A 1 135 ? 8.764 4.349 -27.206 1.00 18.73 133 ALA A O 1
ATOM 821 N N . LEU A 1 136 ? 10.251 5.624 -26.104 1.00 19.03 134 LEU A N 1
ATOM 822 C CA . LEU A 1 136 ? 9.415 5.776 -24.922 1.00 19.78 134 LEU A CA 1
ATOM 823 C C . LEU A 1 136 ? 8.567 7.010 -25.225 1.00 20.03 134 LEU A C 1
ATOM 824 O O . LEU A 1 136 ? 8.932 8.126 -24.846 1.00 20.27 134 LEU A O 1
ATOM 829 N N . ILE A 1 137 ? 7.456 6.803 -25.933 1.00 20.75 135 ILE A N 1
ATOM 830 C CA . ILE A 1 137 ? 6.567 7.898 -26.338 1.00 22.36 135 ILE A CA 1
ATOM 831 C C . ILE A 1 137 ? 5.558 8.372 -25.311 1.00 23.96 135 ILE A C 1
ATOM 832 O O . ILE A 1 137 ? 4.838 9.337 -25.566 1.00 23.85 135 ILE A O 1
ATOM 837 N N . GLY A 1 138 ? 5.477 7.701 -24.167 1.00 24.90 136 GLY A N 1
ATOM 838 C CA . GLY A 1 138 ? 4.512 8.126 -23.172 1.00 24.52 136 GLY A CA 1
ATOM 839 C C . GLY A 1 138 ? 4.746 7.559 -21.790 1.00 25.33 136 GLY A C 1
ATOM 840 O O . GLY A 1 138 ? 5.434 6.552 -21.619 1.00 21.82 136 GLY A O 1
ATOM 841 N N . GLY A 1 139 ? 4.157 8.216 -20.800 1.00 25.69 137 GLY A N 1
ATOM 842 C CA . GLY A 1 139 ? 4.310 7.781 -19.429 1.00 30.12 137 GLY A CA 1
ATOM 843 C C . GLY A 1 139 ? 3.226 8.346 -18.539 1.00 31.32 137 GLY A C 1
ATOM 844 O O . GLY A 1 139 ? 2.355 9.091 -18.993 1.00 33.27 137 GLY A O 1
ATOM 845 N N . GLU A 1 140 ? 3.283 7.996 -17.262 1.00 32.19 138 GLU A N 1
ATOM 846 C CA . GLU A 1 140 ? 2.295 8.459 -16.305 1.00 34.40 138 GLU A CA 1
ATOM 847 C C . GLU A 1 140 ? 2.765 8.088 -14.907 1.00 34.16 138 GLU A C 1
ATOM 848 O O . GLU A 1 140 ? 3.157 6.947 -14.656 1.00 33.51 138 GLU A O 1
ATOM 854 N N . THR A 1 141 ? 2.755 9.072 -14.017 1.00 33.18 139 THR A N 1
ATOM 855 C CA . THR A 1 141 ? 3.136 8.871 -12.630 1.00 33.94 139 THR A CA 1
ATOM 856 C C . THR A 1 141 ? 1.891 9.192 -11.804 1.00 35.18 139 THR A C 1
ATOM 857 O O . THR A 1 141 ? 1.494 10.351 -11.692 1.00 35.35 139 THR A O 1
ATOM 861 N N . ALA A 1 142 ? 1.272 8.158 -11.244 1.00 36.67 140 ALA A N 1
ATOM 862 C CA . ALA A 1 142 ? 0.062 8.320 -10.443 1.00 39.15 140 ALA A CA 1
ATOM 863 C C . ALA A 1 142 ? 0.336 8.192 -8.951 1.00 40.14 140 ALA A C 1
ATOM 864 O O . ALA A 1 142 ? 1.074 7.305 -8.523 1.00 41.18 140 ALA A O 1
ATOM 866 N N . GLU A 1 143 ? -0.261 9.081 -8.161 1.00 42.21 141 GLU A N 1
ATOM 867 C CA . GLU A 1 143 ? -0.091 9.047 -6.709 1.00 43.47 141 GLU A CA 1
ATOM 868 C C . GLU A 1 143 ? -1.361 8.541 -6.027 1.00 42.77 141 GLU A C 1
ATOM 869 O O . GLU A 1 143 ? -2.437 9.118 -6.194 1.00 41.80 141 GLU A O 1
ATOM 875 N N . GLU A 1 152 ? 7.981 2.753 -1.470 1.00 38.44 150 GLU A N 1
ATOM 876 C CA . GLU A 1 152 ? 7.424 1.696 -2.309 1.00 39.82 150 GLU A CA 1
ATOM 877 C C . GLU A 1 152 ? 6.659 2.232 -3.521 1.00 37.32 150 GLU A C 1
ATOM 878 O O . GLU A 1 152 ? 6.131 3.341 -3.500 1.00 35.76 150 GLU A O 1
ATOM 884 N N . TYR A 1 153 ? 6.604 1.425 -4.577 1.00 35.46 151 TYR A N 1
ATOM 885 C CA . TYR A 1 153 ? 5.913 1.801 -5.808 1.00 34.27 151 TYR A CA 1
ATOM 886 C C . TYR A 1 153 ? 5.729 0.576 -6.682 1.00 33.75 151 TYR A C 1
ATOM 887 O O . TYR A 1 153 ? 6.233 -0.506 -6.371 1.00 33.94 151 TYR A O 1
ATOM 896 N N . ASP A 1 154 ? 5.004 0.751 -7.780 1.00 33.44 152 ASP A N 1
ATOM 897 C CA . ASP A 1 154 ? 4.774 -0.336 -8.720 1.00 32.28 152 ASP A CA 1
ATOM 898 C C . ASP A 1 154 ? 4.966 0.197 -10.135 1.00 29.75 152 ASP A C 1
ATOM 899 O O . ASP A 1 154 ? 4.539 1.306 -10.455 1.00 28.23 152 ASP A O 1
ATOM 904 N N . LEU A 1 155 ? 5.631 -0.586 -10.973 1.00 28.32 153 LEU A N 1
ATOM 905 C CA . LEU A 1 155 ? 5.883 -0.183 -12.349 1.00 26.66 153 LEU A CA 1
ATOM 906 C C . LEU A 1 155 ? 5.163 -1.119 -13.311 1.00 27.08 153 LEU A C 1
ATOM 907 O O . LEU A 1 155 ? 5.127 -2.333 -13.106 1.00 28.21 153 LEU A O 1
ATOM 912 N N . ALA A 1 156 ? 4.573 -0.544 -14.351 1.00 25.75 154 ALA A N 1
ATOM 913 C CA . ALA A 1 156 ? 3.869 -1.321 -15.355 1.00 24.79 154 ALA A CA 1
ATOM 914 C C . ALA A 1 156 ? 4.281 -0.796 -16.721 1.00 24.48 154 ALA A C 1
ATOM 915 O O . ALA A 1 156 ? 4.335 0.413 -16.934 1.00 24.83 154 ALA A O 1
ATOM 917 N N . GLY A 1 157 ? 4.577 -1.703 -17.644 1.00 23.02 155 GLY A N 1
ATOM 918 C CA . GLY A 1 157 ? 4.980 -1.281 -18.971 1.00 22.62 155 GLY A CA 1
ATOM 919 C C . GLY A 1 157 ? 4.087 -1.832 -20.063 1.00 22.17 155 GLY A C 1
ATOM 920 O O . GLY A 1 157 ? 3.410 -2.844 -19.870 1.00 21.54 155 GLY A O 1
ATOM 921 N N . PHE A 1 158 ? 4.061 -1.145 -21.200 1.00 21.64 156 PHE A N 1
ATOM 922 C CA . PHE A 1 158 ? 3.272 -1.566 -22.349 1.00 23.38 156 PHE A CA 1
ATOM 923 C C . PHE A 1 158 ? 4.063 -1.303 -23.626 1.00 22.08 156 PHE A C 1
ATOM 924 O O . PHE A 1 158 ? 4.487 -0.175 -23.889 1.00 20.56 156 PHE A O 1
ATOM 932 N N . ALA A 1 159 ? 4.280 -2.356 -24.406 1.00 19.75 157 ALA A N 1
ATOM 933 C CA . ALA A 1 159 ? 5.025 -2.239 -25.651 1.00 18.20 157 ALA A CA 1
ATOM 934 C C . ALA A 1 159 ? 4.176 -2.620 -26.856 1.00 18.39 157 ALA A C 1
ATOM 935 O O . ALA A 1 159 ? 3.276 -3.458 -26.765 1.00 17.13 157 ALA A O 1
ATOM 937 N N . VAL A 1 160 ? 4.460 -1.976 -27.979 1.00 16.65 158 VAL A N 1
ATOM 938 C CA . VAL A 1 160 ? 3.762 -2.257 -29.227 1.00 16.05 158 VAL A CA 1
ATOM 939 C C . VAL A 1 160 ? 4.822 -2.523 -30.286 1.00 16.61 158 VAL A C 1
ATOM 940 O O . VAL A 1 160 ? 5.809 -1.785 -30.386 1.00 14.88 158 VAL A O 1
ATOM 944 N N . GLY A 1 161 ? 4.617 -3.585 -31.059 1.00 16.05 159 GLY A N 1
ATOM 945 C CA . GLY A 1 161 ? 5.539 -3.923 -32.126 1.00 13.58 159 GLY A CA 1
ATOM 946 C C . GLY A 1 161 ? 4.747 -4.201 -33.394 1.00 15.28 159 GLY A C 1
ATOM 947 O O . GLY A 1 161 ? 3.517 -4.280 -33.361 1.00 15.51 159 GLY A O 1
ATOM 948 N N . VAL A 1 162 ? 5.443 -4.345 -34.516 1.00 15.11 160 VAL A N 1
ATOM 949 C CA . VAL A 1 162 ? 4.776 -4.622 -35.779 1.00 16.61 160 VAL A CA 1
ATOM 950 C C . VAL A 1 162 ? 5.530 -5.686 -36.562 1.00 18.88 160 VAL A C 1
ATOM 951 O O . VAL A 1 162 ? 6.749 -5.813 -36.447 1.00 18.19 160 VAL A O 1
ATOM 955 N N . ALA A 1 163 ? 4.796 -6.452 -37.355 1.00 18.71 161 ALA A N 1
ATOM 956 C CA . ALA A 1 163 ? 5.402 -7.491 -38.167 1.00 20.78 161 ALA A CA 1
ATOM 957 C C . ALA A 1 163 ? 4.678 -7.598 -39.499 1.00 21.95 161 ALA A C 1
ATOM 958 O O . ALA A 1 163 ? 3.494 -7.275 -39.601 1.00 19.55 161 ALA A O 1
ATOM 960 N N . GLU A 1 164 ? 5.401 -8.044 -40.518 1.00 22.86 162 GLU A N 1
ATOM 961 C CA . GLU A 1 164 ? 4.812 -8.233 -41.835 1.00 27.74 162 GLU A CA 1
ATOM 962 C C . GLU A 1 164 ? 3.895 -9.440 -41.631 1.00 29.09 162 GLU A C 1
ATOM 963 O O . GLU A 1 164 ? 4.339 -10.484 -41.143 1.00 28.91 162 GLU A O 1
ATOM 969 N N . LYS A 1 165 ? 2.618 -9.292 -41.970 1.00 30.65 163 LYS A N 1
ATOM 970 C CA . LYS A 1 165 ? 1.652 -10.375 -41.789 1.00 33.51 163 LYS A CA 1
ATOM 971 C C . LYS A 1 165 ? 2.161 -11.741 -42.244 1.00 36.24 163 LYS A C 1
ATOM 972 O O . LYS A 1 165 ? 2.096 -12.719 -41.495 1.00 36.68 163 LYS A O 1
ATOM 978 N N . GLU A 1 166 ? 2.672 -11.815 -43.469 1.00 39.51 164 GLU A N 1
ATOM 979 C CA . GLU A 1 166 ? 3.166 -13.084 -43.985 1.00 41.30 164 GLU A CA 1
ATOM 980 C C . GLU A 1 166 ? 4.530 -13.499 -43.437 1.00 41.17 164 GLU A C 1
ATOM 981 O O . GLU A 1 166 ? 5.055 -14.552 -43.801 1.00 40.34 164 GLU A O 1
ATOM 987 N N . ARG A 1 167 ? 5.099 -12.678 -42.558 1.00 40.51 165 ARG A N 1
ATOM 988 C CA . ARG A 1 167 ? 6.388 -13.001 -41.953 1.00 39.20 165 ARG A CA 1
ATOM 989 C C . ARG A 1 167 ? 6.240 -13.307 -40.469 1.00 37.04 165 ARG A C 1
ATOM 990 O O . ARG A 1 167 ? 7.228 -13.337 -39.740 1.00 36.64 165 ARG A O 1
ATOM 998 N N . LEU A 1 168 ? 5.005 -13.519 -40.019 1.00 34.83 166 LEU A N 1
ATOM 999 C CA . LEU A 1 168 ? 4.761 -13.843 -38.619 1.00 32.42 166 LEU A CA 1
ATOM 1000 C C . LEU A 1 168 ? 5.439 -15.168 -38.294 1.00 30.29 166 LEU A C 1
ATOM 1001 O O . LEU A 1 168 ? 5.334 -16.125 -39.058 1.00 29.22 166 LEU A O 1
ATOM 1006 N N . ILE A 1 169 ? 6.145 -15.219 -37.170 1.00 28.82 167 ILE A N 1
ATOM 1007 C CA . ILE A 1 169 ? 6.823 -16.445 -36.754 1.00 27.09 167 ILE A CA 1
ATOM 1008 C C . ILE A 1 169 ? 5.870 -17.145 -35.808 1.00 25.90 167 ILE A C 1
ATOM 1009 O O . ILE A 1 169 ? 5.670 -16.692 -34.684 1.00 26.28 167 ILE A O 1
ATOM 1014 N N . THR A 1 170 ? 5.284 -18.246 -36.275 1.00 24.94 168 THR A N 1
ATOM 1015 C CA . THR A 1 170 ? 4.296 -18.994 -35.500 1.00 24.22 168 THR A CA 1
ATOM 1016 C C . THR A 1 170 ? 4.729 -20.349 -34.960 1.00 23.39 168 THR A C 1
ATOM 1017 O O . THR A 1 170 ? 4.035 -20.923 -34.115 1.00 20.97 168 THR A O 1
ATOM 1021 N N . GLY A 1 171 ? 5.854 -20.864 -35.452 1.00 22.07 169 GLY A N 1
ATOM 1022 C CA . GLY A 1 171 ? 6.333 -22.159 -35.003 1.00 21.62 169 GLY A CA 1
ATOM 1023 C C . GLY A 1 171 ? 5.648 -23.315 -35.718 1.00 22.54 169 GLY A C 1
ATOM 1024 O O . GLY A 1 171 ? 6.025 -24.476 -35.540 1.00 21.29 169 GLY A O 1
ATOM 1025 N N . GLU A 1 172 ? 4.648 -23.005 -36.537 1.00 22.70 170 GLU A N 1
ATOM 1026 C CA . GLU A 1 172 ? 3.906 -24.034 -37.267 1.00 26.04 170 GLU A CA 1
ATOM 1027 C C . GLU A 1 172 ? 4.761 -24.955 -38.135 1.00 23.72 170 GLU A C 1
ATOM 1028 O O . GLU A 1 172 ? 4.414 -26.120 -38.322 1.00 24.37 170 GLU A O 1
ATOM 1034 N N . THR A 1 173 ? 5.865 -24.442 -38.673 1.00 22.64 171 THR A N 1
ATOM 1035 C CA . THR A 1 173 ? 6.719 -25.256 -39.534 1.00 21.83 171 THR A CA 1
ATOM 1036 C C . THR A 1 173 ? 7.713 -26.134 -38.779 1.00 22.11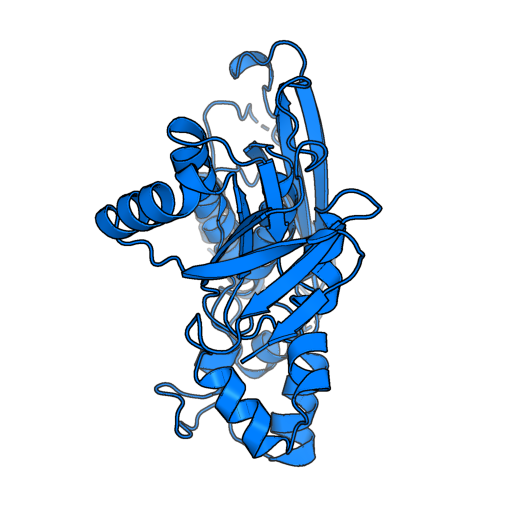 171 THR A C 1
ATOM 1037 O O . THR A 1 173 ? 8.490 -26.864 -39.398 1.00 21.58 171 THR A O 1
ATOM 1041 N N . ILE A 1 174 ? 7.698 -26.062 -37.448 1.00 21.61 172 ILE A N 1
ATOM 1042 C CA . ILE A 1 174 ? 8.606 -26.876 -36.642 1.00 21.26 172 ILE A CA 1
ATOM 1043 C C . ILE A 1 174 ? 8.223 -28.356 -36.763 1.00 24.62 172 ILE A C 1
ATOM 1044 O O . ILE A 1 174 ? 7.057 -28.717 -36.625 1.00 22.97 172 ILE A O 1
ATOM 1049 N N . GLN A 1 175 ? 9.209 -29.209 -37.018 1.00 25.74 173 GLN A N 1
ATOM 1050 C CA . GLN A 1 175 ? 8.950 -30.635 -37.151 1.00 27.05 173 GLN A CA 1
ATOM 1051 C C . GLN A 1 175 ? 9.953 -31.460 -36.351 1.00 27.43 173 GLN A C 1
ATOM 1052 O O . GLN A 1 175 ? 10.996 -30.955 -35.936 1.00 27.69 173 GLN A O 1
ATOM 1058 N N . ALA A 1 176 ? 9.620 -32.729 -36.132 1.00 26.55 174 ALA A N 1
ATOM 1059 C CA . ALA A 1 176 ? 10.478 -33.649 -35.389 1.00 26.73 174 ALA A CA 1
ATOM 1060 C C . ALA A 1 176 ? 11.919 -33.605 -35.894 1.00 24.35 174 ALA A C 1
ATOM 1061 O O . ALA A 1 176 ? 12.167 -33.659 -37.097 1.00 23.81 174 ALA A O 1
ATOM 1063 N N . GLY A 1 177 ? 12.867 -33.505 -34.971 1.00 23.28 175 GLY A N 1
ATOM 1064 C CA . GLY A 1 177 ? 14.261 -33.470 -35.366 1.00 20.84 175 GLY A CA 1
ATOM 1065 C C . GLY A 1 177 ? 14.873 -32.085 -35.430 1.00 21.56 175 GLY A C 1
ATOM 1066 O O . GLY A 1 177 ? 16.097 -31.958 -35.517 1.00 19.29 175 GLY A O 1
ATOM 1067 N N . ASP A 1 178 ? 14.044 -31.042 -35.404 1.00 19.29 176 ASP A N 1
ATOM 1068 C CA . ASP A 1 178 ? 14.585 -29.689 -35.446 1.00 18.42 176 ASP A CA 1
ATOM 1069 C C . ASP A 1 178 ? 15.383 -29.440 -34.177 1.00 18.79 176 ASP A C 1
ATOM 1070 O O . ASP A 1 178 ? 15.121 -30.058 -33.141 1.00 19.37 176 ASP A O 1
ATOM 1075 N N . ALA A 1 179 ? 16.361 -28.541 -34.262 1.00 17.32 177 ALA A N 1
ATOM 1076 C CA . ALA A 1 179 ? 17.223 -28.236 -33.121 1.00 16.14 177 ALA A CA 1
ATOM 1077 C C . ALA A 1 179 ? 16.748 -27.051 -32.305 1.00 15.49 177 ALA A C 1
ATOM 1078 O O . ALA A 1 179 ? 16.097 -26.152 -32.818 1.00 15.13 177 ALA A O 1
ATOM 1080 N N . LEU A 1 180 ? 17.093 -27.063 -31.024 1.00 15.92 178 LEU A N 1
ATOM 1081 C CA . LEU A 1 180 ? 16.741 -25.983 -30.117 1.00 16.70 178 LEU A CA 1
ATOM 1082 C C . LEU A 1 180 ? 18.042 -25.312 -29.691 1.00 16.50 178 LEU A C 1
ATOM 1083 O O . LEU A 1 180 ? 18.886 -25.933 -29.045 1.00 15.30 178 LEU A O 1
ATOM 1088 N N . VAL A 1 181 ? 18.198 -24.050 -30.078 1.00 17.28 179 VAL A N 1
ATOM 1089 C CA . VAL A 1 181 ? 19.384 -23.259 -29.755 1.00 16.64 179 VAL A CA 1
ATOM 1090 C C . VAL A 1 181 ? 19.018 -22.270 -28.652 1.00 18.25 179 VAL A C 1
ATOM 1091 O O . VAL A 1 181 ? 18.143 -21.426 -28.838 1.00 17.69 179 VAL A O 1
ATOM 1095 N N . GLY A 1 182 ? 19.685 -22.363 -27.508 1.00 17.70 180 GLY A N 1
ATOM 1096 C CA . GLY A 1 182 ? 19.377 -21.442 -26.428 1.00 16.93 180 GLY A CA 1
ATOM 1097 C C . GLY A 1 182 ? 20.388 -20.318 -26.245 1.00 18.09 180 GLY A C 1
ATOM 1098 O O . GLY A 1 182 ? 21.596 -20.544 -26.307 1.00 17.02 180 GLY A O 1
ATOM 1099 N N . LEU A 1 183 ? 19.889 -19.100 -26.047 1.00 16.61 181 LEU A N 1
ATOM 1100 C CA . LEU A 1 183 ? 20.741 -17.934 -25.808 1.00 18.32 181 LEU A CA 1
ATOM 1101 C C . LEU A 1 183 ? 20.736 -17.739 -24.286 1.00 17.54 181 LEU A C 1
ATOM 1102 O O . LEU A 1 183 ? 19.675 -17.704 -23.667 1.00 17.49 181 LEU A O 1
ATOM 1107 N N . PRO A 1 184 ? 21.920 -17.608 -23.669 1.00 17.56 182 PRO A N 1
ATOM 1108 C CA . PRO A 1 184 ? 22.054 -17.429 -22.213 1.00 18.42 182 PRO A CA 1
ATOM 1109 C C . PRO A 1 184 ? 21.282 -16.255 -21.611 1.00 16.79 182 PRO A C 1
ATOM 1110 O O . PRO A 1 184 ? 21.079 -15.228 -22.258 1.00 15.87 182 PRO A O 1
ATOM 1114 N N . SER A 1 185 ? 20.846 -16.423 -20.368 1.00 16.41 183 SER A N 1
ATOM 1115 C CA . SER A 1 185 ? 20.161 -15.352 -19.651 1.00 16.44 183 SER A CA 1
ATOM 1116 C C . SER A 1 185 ? 21.301 -14.597 -18.964 1.00 17.02 183 SER A C 1
ATOM 1117 O O . SER A 1 185 ? 22.429 -15.082 -18.941 1.00 14.31 183 SER A O 1
ATOM 1120 N N . SER A 1 186 ? 21.012 -13.420 -18.418 1.00 16.93 184 SER A N 1
ATOM 1121 C CA . SER A 1 186 ? 22.029 -12.635 -17.717 1.00 18.93 184 SER A CA 1
ATOM 1122 C C . SER A 1 186 ? 22.027 -13.063 -16.257 1.00 19.86 184 SER A C 1
ATOM 1123 O O . SER A 1 186 ? 22.954 -12.764 -15.506 1.00 20.93 184 SER A O 1
ATOM 1126 N N . GLY A 1 187 ? 20.965 -13.766 -15.872 1.00 21.17 185 GLY A N 1
ATOM 1127 C CA . GLY A 1 187 ? 20.806 -14.238 -14.509 1.00 19.57 185 GLY A CA 1
ATOM 1128 C C . GLY A 1 187 ? 19.379 -14.720 -14.324 1.00 20.44 185 GLY A C 1
ATOM 1129 O O . GLY A 1 187 ? 18.816 -15.368 -15.212 1.00 18.60 185 GLY A O 1
ATOM 1130 N N . LEU A 1 188 ? 18.791 -14.392 -13.177 1.00 18.93 186 LEU A N 1
ATOM 1131 C CA . LEU A 1 188 ? 17.419 -14.777 -12.851 1.00 18.41 186 LEU A CA 1
ATOM 1132 C C . LEU A 1 188 ? 16.398 -14.072 -13.729 1.00 20.22 186 LEU A C 1
ATOM 1133 O O . LEU A 1 188 ? 15.253 -14.516 -13.858 1.00 21.51 186 LEU A O 1
ATOM 1138 N N . HIS A 1 189 ? 16.815 -12.962 -14.323 1.00 18.47 187 HIS A N 1
ATOM 1139 C CA . HIS A 1 189 ? 15.927 -12.166 -15.145 1.00 19.22 187 HIS A CA 1
ATOM 1140 C C . HIS A 1 189 ? 14.799 -11.594 -14.286 1.00 19.63 187 HIS A C 1
ATOM 1141 O O . HIS A 1 189 ? 15.064 -10.862 -13.335 1.00 20.53 187 HIS A O 1
ATOM 1148 N N . SER A 1 190 ? 13.552 -11.931 -14.584 1.00 19.99 188 SER A N 1
ATOM 1149 C CA . SER A 1 190 ? 12.455 -11.377 -13.806 1.00 22.52 188 SER A CA 1
ATOM 1150 C C . SER A 1 190 ? 11.448 -12.408 -13.296 1.00 21.87 188 SER A C 1
ATOM 1151 O O . SER A 1 190 ? 10.294 -12.074 -13.030 1.00 23.60 188 SER A O 1
ATOM 1154 N N . ASN A 1 191 ? 11.878 -13.657 -13.154 1.00 20.07 189 ASN A N 1
ATOM 1155 C CA . ASN A 1 191 ? 10.980 -14.698 -12.686 1.00 20.14 189 ASN A CA 1
ATOM 1156 C C . ASN A 1 191 ? 11.566 -15.582 -11.593 1.00 19.85 189 ASN A C 1
ATOM 1157 O O . ASN A 1 191 ? 12.765 -15.840 -11.566 1.00 20.25 189 ASN A O 1
ATOM 1162 N N . GLY A 1 192 ? 10.698 -16.040 -10.696 1.00 20.76 190 GLY A N 1
ATOM 1163 C CA . GLY A 1 192 ? 11.128 -16.888 -9.597 1.00 22.80 190 GLY A CA 1
ATOM 1164 C C . GLY A 1 192 ? 11.609 -16.120 -8.375 1.00 23.42 190 GLY A C 1
ATOM 1165 O O . GLY A 1 192 ? 12.319 -16.669 -7.525 1.00 23.60 190 GLY A O 1
ATOM 1166 N N . TYR A 1 193 ? 11.228 -14.851 -8.268 1.00 23.17 191 TYR A N 1
ATOM 1167 C CA . TYR A 1 193 ? 11.666 -14.057 -7.134 1.00 21.59 191 TYR A CA 1
ATOM 1168 C C . TYR A 1 193 ? 10.934 -14.326 -5.829 1.00 23.35 191 TYR A C 1
ATOM 1169 O O . TYR A 1 193 ? 11.466 -14.047 -4.754 1.00 23.42 191 TYR A O 1
ATOM 1178 N N . SER A 1 194 ? 9.724 -14.872 -5.901 1.00 23.05 192 SER A N 1
ATOM 1179 C CA . SER A 1 194 ? 9.010 -15.188 -4.672 1.00 26.43 192 SER A CA 1
ATOM 1180 C C . SER A 1 194 ? 9.826 -16.260 -3.942 1.00 27.40 192 SER A C 1
ATOM 1181 O O . SER A 1 194 ? 10.086 -16.152 -2.741 1.00 26.51 192 SER A O 1
ATOM 1184 N N . LEU A 1 195 ? 10.247 -17.282 -4.685 1.00 26.96 193 LEU A N 1
ATOM 1185 C CA . LEU A 1 195 ? 11.042 -18.366 -4.116 1.00 27.87 193 LEU A CA 1
ATOM 1186 C C . LEU A 1 195 ? 12.400 -17.837 -3.659 1.00 27.90 193 LEU A C 1
ATOM 1187 O O . LEU A 1 195 ? 12.899 -18.216 -2.594 1.00 27.72 193 LEU A O 1
ATOM 1192 N N . VAL A 1 196 ? 12.995 -16.956 -4.460 1.00 27.74 194 VAL A N 1
ATOM 1193 C CA . VAL A 1 196 ? 14.286 -16.378 -4.109 1.00 27.30 194 VAL A CA 1
ATOM 1194 C C . VAL A 1 196 ? 14.204 -15.645 -2.770 1.00 29.25 194 VAL A C 1
ATOM 1195 O O . VAL A 1 196 ? 15.053 -15.834 -1.898 1.00 29.08 194 VAL A O 1
ATOM 1199 N N . ARG A 1 197 ? 13.183 -14.809 -2.614 1.00 29.87 195 ARG A N 1
ATOM 1200 C CA . ARG A 1 197 ? 13.001 -14.044 -1.387 1.00 34.30 195 ARG A CA 1
ATOM 1201 C C . ARG A 1 197 ? 12.785 -14.940 -0.174 1.00 35.01 195 ARG A C 1
ATOM 1202 O O . ARG A 1 197 ? 13.234 -14.625 0.930 1.00 36.22 195 ARG A O 1
ATOM 1210 N N . ARG A 1 198 ? 12.108 -16.062 -0.387 1.00 35.56 196 ARG A N 1
ATOM 1211 C CA . ARG A 1 198 ? 11.846 -17.012 0.681 1.00 36.07 196 ARG A CA 1
ATOM 1212 C C . ARG A 1 198 ? 13.149 -17.685 1.101 1.00 35.98 196 ARG A C 1
ATOM 1213 O O . ARG A 1 198 ? 13.396 -17.895 2.287 1.00 36.64 196 ARG A O 1
ATOM 1221 N N . ILE A 1 199 ? 13.987 -18.009 0.122 1.00 35.69 197 ILE A N 1
ATOM 1222 C CA . ILE A 1 199 ? 15.261 -18.668 0.386 1.00 34.72 197 ILE A CA 1
ATOM 1223 C C . ILE A 1 199 ? 16.281 -17.752 1.055 1.00 36.29 197 ILE A C 1
ATOM 1224 O O . ILE A 1 199 ? 16.897 -18.119 2.059 1.00 35.64 197 ILE A O 1
ATOM 1229 N N . VAL A 1 200 ? 16.458 -16.561 0.495 1.00 36.17 198 VAL A N 1
ATOM 1230 C CA . VAL A 1 200 ? 17.432 -15.617 1.024 1.00 37.71 198 VAL A CA 1
ATOM 1231 C C . VAL A 1 200 ? 17.031 -14.925 2.325 1.00 38.55 198 VAL A C 1
ATOM 1232 O O . VAL A 1 200 ? 17.891 -14.579 3.131 1.00 37.98 198 VAL A O 1
ATOM 1236 N N . PHE A 1 201 ? 15.735 -14.728 2.538 1.00 40.70 199 PHE A N 1
ATOM 1237 C CA . PHE A 1 201 ? 15.276 -14.052 3.749 1.00 43.18 199 PHE A CA 1
ATOM 1238 C C . PHE A 1 201 ? 14.676 -14.961 4.821 1.00 44.57 199 PHE A C 1
ATOM 1239 O O . PHE A 1 201 ? 15.046 -14.866 5.987 1.00 46.01 199 PHE A O 1
ATOM 1247 N N . GLU A 1 202 ? 13.761 -15.842 4.430 1.00 45.91 200 GLU A N 1
ATOM 1248 C CA . GLU A 1 202 ? 13.109 -16.739 5.384 1.00 47.07 200 GLU A CA 1
ATOM 1249 C C . GLU A 1 202 ? 13.989 -17.895 5.848 1.00 46.63 200 GLU A C 1
ATOM 1250 O O . GLU A 1 202 ? 14.109 -18.162 7.045 1.00 46.82 200 GLU A O 1
ATOM 1256 N N . GLN A 1 203 ? 14.597 -18.578 4.885 1.00 45.45 201 GLN A N 1
ATOM 1257 C CA . GLN A 1 203 ? 15.412 -19.752 5.158 1.00 45.36 201 GLN A CA 1
ATOM 1258 C C . GLN A 1 203 ? 16.895 -19.573 5.470 1.00 45.08 201 GLN A C 1
ATOM 1259 O O . GLN A 1 203 ? 17.389 -20.114 6.458 1.00 45.56 201 GLN A O 1
ATOM 1265 N N . ALA A 1 204 ? 17.610 -18.827 4.638 1.00 43.96 202 ALA A N 1
ATOM 1266 C CA . ALA A 1 204 ? 19.041 -18.649 4.845 1.00 43.69 202 ALA A CA 1
ATOM 1267 C C . ALA A 1 204 ? 19.434 -17.425 5.660 1.00 43.07 202 ALA A C 1
ATOM 1268 O O . ALA A 1 204 ? 20.537 -17.380 6.206 1.00 41.42 202 ALA A O 1
ATOM 1270 N N . LYS A 1 205 ? 18.544 -16.439 5.740 1.00 42.32 203 LYS A N 1
ATOM 1271 C CA . LYS A 1 205 ? 18.824 -15.221 6.495 1.00 43.21 203 LYS A CA 1
ATOM 1272 C C . LYS A 1 205 ? 20.166 -14.635 6.048 1.00 42.74 203 LYS A C 1
ATOM 1273 O O . LYS A 1 205 ? 21.081 -14.475 6.857 1.00 41.87 203 LYS A O 1
ATOM 1279 N N . LEU A 1 206 ? 20.276 -14.314 4.760 1.00 41.78 204 LEU A N 1
ATOM 1280 C CA . LEU A 1 206 ? 21.515 -13.770 4.205 1.00 40.63 204 LEU A CA 1
ATOM 1281 C C . LEU A 1 206 ? 21.495 -12.252 4.086 1.00 39.35 204 LEU A C 1
ATOM 1282 O O . LEU A 1 206 ? 20.455 -11.617 4.255 1.00 40.34 204 LEU A O 1
ATOM 1287 N N . SER A 1 207 ? 22.656 -11.672 3.801 1.00 37.74 205 SER A N 1
ATOM 1288 C CA . SER A 1 207 ? 22.766 -10.227 3.654 1.00 36.90 205 SER A CA 1
ATOM 1289 C C . SER A 1 207 ? 23.006 -9.852 2.195 1.00 36.22 205 SER A C 1
ATOM 1290 O O . SER A 1 207 ? 23.873 -10.421 1.530 1.00 33.81 205 SER A O 1
ATOM 1293 N N . LEU A 1 208 ? 22.233 -8.886 1.710 1.00 34.56 206 LEU A N 1
ATOM 1294 C CA . LEU A 1 208 ? 22.334 -8.426 0.333 1.00 34.92 206 LEU A CA 1
ATOM 1295 C C . LEU A 1 208 ? 23.663 -7.747 0.041 1.00 35.58 206 LEU A C 1
ATOM 1296 O O . LEU A 1 208 ? 23.961 -7.432 -1.106 1.00 35.07 206 LEU A O 1
ATOM 1301 N N . ASP A 1 209 ? 24.462 -7.519 1.078 1.00 37.46 207 ASP A N 1
ATOM 1302 C CA . ASP A 1 209 ? 25.745 -6.856 0.897 1.00 39.06 207 ASP A CA 1
ATOM 1303 C C . ASP A 1 209 ? 26.911 -7.833 0.898 1.00 39.49 207 ASP A C 1
ATOM 1304 O O . ASP A 1 209 ? 28.033 -7.476 0.532 1.00 37.35 207 ASP A O 1
ATOM 1309 N N . GLU A 1 210 ? 26.637 -9.072 1.293 1.00 40.52 208 GLU A N 1
ATOM 1310 C CA . GLU A 1 210 ? 27.668 -10.102 1.358 1.00 42.37 208 GLU A CA 1
ATOM 1311 C C . GLU A 1 210 ? 27.865 -10.896 0.073 1.00 43.39 208 GLU A C 1
ATOM 1312 O O . GLU A 1 210 ? 26.944 -11.069 -0.725 1.00 42.59 208 GLU A O 1
ATOM 1318 N N . ILE A 1 211 ? 29.086 -11.383 -0.105 1.00 44.46 209 ILE A N 1
ATOM 1319 C CA . ILE A 1 211 ? 29.455 -12.173 -1.269 1.00 45.88 209 ILE A CA 1
ATOM 1320 C C . ILE A 1 211 ? 29.537 -13.643 -0.868 1.00 46.55 209 ILE A C 1
ATOM 1321 O O . ILE A 1 211 ? 30.407 -14.028 -0.083 1.00 47.35 209 ILE A O 1
ATOM 1326 N N . TYR A 1 212 ? 28.629 -14.459 -1.394 1.00 45.86 210 TYR A N 1
ATOM 1327 C CA . TYR A 1 212 ? 28.631 -15.880 -1.077 1.00 46.64 210 TYR A CA 1
ATOM 1328 C C . TYR A 1 212 ? 28.996 -16.706 -2.304 1.00 47.25 210 TYR A C 1
ATOM 1329 O O . TYR A 1 212 ? 28.423 -16.529 -3.377 1.00 47.60 210 TYR A O 1
ATOM 1338 N N . GLU A 1 213 ? 29.950 -17.614 -2.140 1.00 48.31 211 GLU A N 1
ATOM 1339 C CA . GLU A 1 213 ? 30.380 -18.4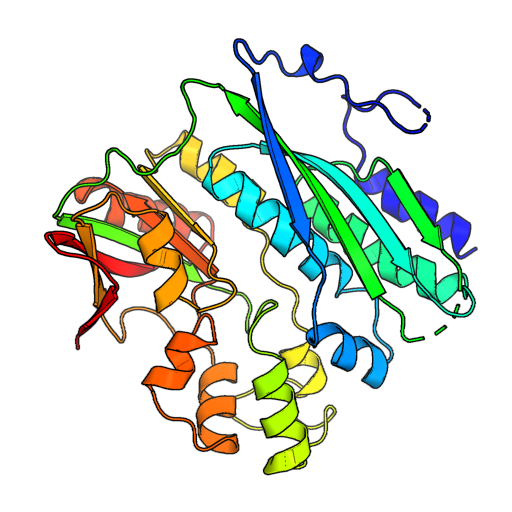76 -3.233 1.00 48.95 211 GLU A CA 1
ATOM 1340 C C . GLU A 1 213 ? 29.193 -19.353 -3.634 1.00 48.02 211 GLU A C 1
ATOM 1341 O O . GLU A 1 213 ? 28.388 -19.735 -2.784 1.00 48.29 211 GLU A O 1
ATOM 1347 N N . PRO A 1 214 ? 29.069 -19.694 -4.929 1.00 46.47 212 PRO A N 1
ATOM 1348 C CA . PRO A 1 214 ? 29.940 -19.337 -6.052 1.00 45.37 212 PRO A CA 1
ATOM 1349 C C . PRO A 1 214 ? 29.713 -17.960 -6.689 1.00 44.18 212 PRO A C 1
ATOM 1350 O O . PRO A 1 214 ? 30.304 -17.658 -7.727 1.00 43.95 212 PRO A O 1
ATOM 1354 N N . LEU A 1 215 ? 28.866 -17.129 -6.084 1.00 42.12 213 LEU A N 1
ATOM 1355 C CA . LEU A 1 215 ? 28.606 -15.798 -6.633 1.00 39.62 213 LEU A CA 1
ATOM 1356 C C . LEU A 1 215 ? 29.898 -15.004 -6.545 1.00 39.10 213 LEU A C 1
ATOM 1357 O O . LEU A 1 215 ? 30.720 -15.254 -5.669 1.00 39.99 213 LEU A O 1
ATOM 1362 N N . ASP A 1 216 ? 30.080 -14.045 -7.445 1.00 38.43 214 ASP A N 1
ATOM 1363 C CA . ASP A 1 216 ? 31.304 -13.257 -7.457 1.00 37.51 214 ASP A CA 1
ATOM 1364 C C . ASP A 1 216 ? 31.100 -11.797 -7.070 1.00 36.46 214 ASP A C 1
ATOM 1365 O O . ASP A 1 216 ? 32.056 -11.027 -7.028 1.00 36.04 214 ASP A O 1
ATOM 1370 N N . VAL A 1 217 ? 29.855 -11.414 -6.802 1.00 34.40 215 VAL A N 1
ATOM 1371 C CA . VAL A 1 217 ? 29.549 -10.046 -6.390 1.00 33.56 215 VAL A CA 1
ATOM 1372 C C . VAL A 1 217 ? 28.576 -10.111 -5.212 1.00 33.44 215 VAL A C 1
ATOM 1373 O O . VAL A 1 217 ? 28.088 -11.185 -4.867 1.00 33.34 215 VAL A O 1
ATOM 1377 N N . PRO A 1 218 ? 28.300 -8.968 -4.564 1.00 33.39 216 PRO A N 1
ATOM 1378 C CA . PRO A 1 218 ? 27.366 -9.005 -3.435 1.00 32.64 216 PRO A CA 1
ATOM 1379 C C . PRO A 1 218 ? 26.023 -9.580 -3.899 1.00 32.46 216 PRO A C 1
ATOM 1380 O O . PRO A 1 218 ? 25.603 -9.334 -5.031 1.00 33.57 216 PRO A O 1
ATOM 1384 N N . LEU A 1 219 ? 25.361 -10.344 -3.031 1.00 29.74 217 LEU A N 1
ATOM 1385 C CA . LEU A 1 219 ? 24.074 -10.957 -3.361 1.00 29.33 217 LEU A CA 1
ATOM 1386 C C . LEU A 1 219 ? 23.043 -9.952 -3.895 1.00 28.89 217 LEU A C 1
ATOM 1387 O O . LEU A 1 219 ? 22.321 -10.240 -4.855 1.00 25.91 217 LEU A O 1
ATOM 1392 N N . GLY A 1 220 ? 22.975 -8.779 -3.272 1.00 28.05 218 GLY A N 1
ATOM 1393 C CA . GLY A 1 220 ? 22.036 -7.764 -3.722 1.00 28.00 218 GLY A CA 1
ATOM 1394 C C . GLY A 1 220 ? 22.235 -7.418 -5.190 1.00 29.25 218 GLY A C 1
ATOM 1395 O O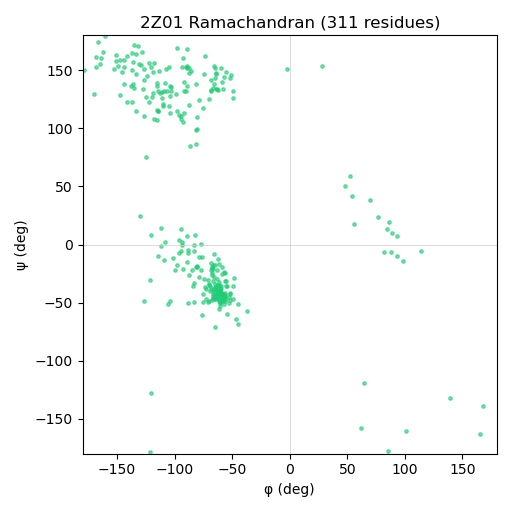 . GLY A 1 220 ? 21.273 -7.289 -5.948 1.00 29.51 218 GLY A O 1
ATOM 1396 N N . GLU A 1 221 ? 23.494 -7.278 -5.591 1.00 30.20 219 GLU A N 1
ATOM 1397 C CA . GLU A 1 221 ? 23.844 -6.942 -6.967 1.00 31.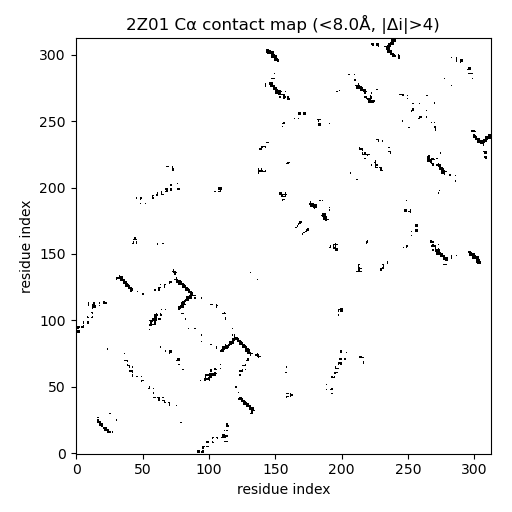12 219 GLU A CA 1
ATOM 1398 C C . GLU A 1 221 ? 23.522 -8.079 -7.944 1.00 29.40 219 GLU A C 1
ATOM 1399 O O . GLU A 1 221 ? 23.092 -7.837 -9.068 1.00 28.99 219 GLU A O 1
ATOM 1405 N N . GLU A 1 222 ? 23.746 -9.316 -7.516 1.00 27.17 220 GLU A N 1
ATOM 1406 C CA . GLU A 1 222 ? 23.465 -10.470 -8.363 1.00 26.49 220 GLU A CA 1
ATOM 1407 C C . GLU A 1 222 ? 21.963 -10.597 -8.614 1.00 25.37 220 GLU A C 1
ATOM 1408 O O . GLU A 1 222 ? 21.530 -10.796 -9.749 1.00 24.50 220 GLU A O 1
ATOM 1414 N N . LEU A 1 223 ? 21.174 -10.467 -7.551 1.00 22.34 221 LEU A N 1
ATOM 1415 C CA . LEU A 1 223 ? 19.728 -10.584 -7.653 1.00 23.61 221 LEU A CA 1
ATOM 1416 C C . LEU A 1 223 ? 19.095 -9.438 -8.446 1.00 23.64 221 LEU A C 1
ATOM 1417 O O . LEU A 1 223 ? 17.979 -9.565 -8.941 1.00 23.76 221 LEU A O 1
ATOM 1422 N N . LEU A 1 224 ? 19.819 -8.332 -8.581 1.00 23.58 222 LEU A N 1
ATOM 1423 C CA . LEU A 1 224 ? 19.304 -7.172 -9.298 1.00 24.37 222 LEU A CA 1
ATOM 1424 C C . LEU A 1 224 ? 19.749 -7.084 -10.766 1.00 23.02 222 LEU A C 1
ATOM 1425 O O . LEU A 1 224 ? 19.266 -6.227 -11.504 1.00 21.80 222 LEU A O 1
ATOM 1430 N N . LYS A 1 225 ? 20.658 -7.957 -11.197 1.00 20.19 223 LYS A N 1
ATOM 1431 C CA . LYS A 1 225 ? 21.115 -7.914 -12.589 1.00 21.38 223 LYS A CA 1
ATOM 1432 C C . LYS A 1 225 ? 19.925 -7.855 -13.547 1.00 20.10 223 LYS A C 1
ATOM 1433 O O . LYS A 1 225 ? 19.026 -8.689 -13.486 1.00 19.68 223 LYS A O 1
ATOM 1439 N N . PRO A 1 226 ? 19.907 -6.857 -14.439 1.00 19.30 224 PRO A N 1
ATOM 1440 C CA . PRO A 1 226 ? 18.820 -6.699 -15.405 1.00 20.00 224 PRO A CA 1
ATOM 1441 C C . PRO A 1 226 ? 18.667 -7.828 -16.421 1.00 19.48 224 PRO A C 1
ATOM 1442 O O . PRO A 1 226 ? 19.639 -8.465 -16.824 1.00 17.43 224 PRO A O 1
ATOM 1446 N N . THR A 1 227 ? 17.416 -8.065 -16.803 1.00 18.07 225 THR A N 1
ATOM 1447 C CA . THR A 1 227 ? 17.043 -9.070 -17.784 1.00 17.32 225 THR A CA 1
ATOM 1448 C C . THR A 1 227 ? 17.605 -8.678 -19.146 1.00 17.85 225 THR A C 1
ATOM 1449 O O . THR A 1 227 ? 17.538 -7.514 -19.538 1.00 14.47 225 THR A O 1
ATOM 1453 N N . ARG A 1 228 ? 18.139 -9.659 -19.862 1.00 17.18 226 ARG A N 1
ATOM 1454 C CA . ARG A 1 228 ? 18.687 -9.432 -21.189 1.00 20.53 226 ARG A CA 1
ATOM 1455 C C . ARG A 1 228 ? 17.577 -9.088 -22.190 1.00 19.76 226 ARG A C 1
ATOM 1456 O O . ARG A 1 228 ? 16.477 -9.632 -22.131 1.00 18.37 226 ARG A O 1
ATOM 1464 N N . ILE A 1 229 ? 17.870 -8.166 -23.099 1.00 18.38 227 ILE A N 1
ATOM 1465 C CA . ILE A 1 229 ? 16.918 -7.790 -24.131 1.00 18.75 227 ILE A CA 1
ATOM 1466 C C . ILE A 1 229 ? 17.492 -8.335 -25.444 1.00 19.04 227 ILE A C 1
ATOM 1467 O O . ILE A 1 229 ? 18.588 -7.961 -25.856 1.00 17.76 227 ILE A O 1
ATOM 1472 N N . TYR A 1 230 ? 16.743 -9.226 -26.089 1.00 17.51 228 TYR A N 1
ATOM 1473 C CA . TYR A 1 230 ? 17.197 -9.883 -27.316 1.00 18.55 228 TYR A CA 1
ATOM 1474 C C . TYR A 1 230 ? 16.806 -9.264 -28.649 1.00 19.35 228 TYR A C 1
ATOM 1475 O O . TYR A 1 230 ? 17.148 -9.814 -29.701 1.00 18.97 228 TYR A O 1
ATOM 1484 N N . ALA A 1 231 ? 16.106 -8.135 -28.606 1.00 19.11 229 ALA A N 1
ATOM 1485 C CA . ALA A 1 231 ? 15.640 -7.446 -29.812 1.00 21.05 229 ALA A CA 1
ATOM 1486 C C . ALA A 1 231 ? 16.661 -7.266 -30.938 1.00 21.23 229 ALA A C 1
ATOM 1487 O O . ALA A 1 231 ? 16.478 -7.796 -32.040 1.00 20.08 229 ALA A O 1
ATOM 1489 N N . LYS A 1 232 ? 17.718 -6.505 -30.672 1.00 23.24 230 LYS A N 1
ATOM 1490 C CA . LYS A 1 232 ? 18.743 -6.244 -31.686 1.00 25.84 230 LYS A CA 1
ATOM 1491 C C . LYS A 1 232 ? 19.402 -7.507 -32.223 1.00 25.40 230 LYS A C 1
ATOM 1492 O O . LYS A 1 232 ? 19.594 -7.653 -33.434 1.00 24.10 230 LYS A O 1
ATOM 1498 N N . LEU A 1 233 ? 19.752 -8.420 -31.326 1.00 23.50 231 LEU A N 1
ATOM 1499 C CA . LEU A 1 233 ? 20.387 -9.656 -31.748 1.00 23.12 231 LEU A CA 1
ATOM 1500 C C . LEU A 1 233 ? 19.491 -10.468 -32.685 1.00 22.56 231 LEU A C 1
ATOM 1501 O O . LEU A 1 233 ? 19.932 -10.909 -33.749 1.00 23.90 231 LEU A O 1
ATOM 1506 N N . LEU A 1 234 ? 18.235 -10.666 -32.297 1.00 21.21 232 LEU A N 1
ATOM 1507 C CA . LEU A 1 234 ? 17.318 -11.443 -33.122 1.00 23.61 232 LEU A CA 1
ATOM 1508 C C . LEU A 1 234 ? 17.045 -10.824 -34.482 1.00 24.72 232 LEU A C 1
ATOM 1509 O O . LEU A 1 234 ? 16.767 -11.537 -35.446 1.00 23.47 232 LEU A O 1
ATOM 1514 N N . ARG A 1 235 ? 17.113 -9.499 -34.552 1.00 26.77 233 ARG A N 1
ATOM 1515 C CA . ARG A 1 235 ? 16.887 -8.779 -35.798 1.00 29.85 233 ARG A CA 1
ATOM 1516 C C . ARG A 1 235 ? 18.063 -9.050 -36.748 1.00 29.03 233 ARG A C 1
ATOM 1517 O O . ARG A 1 235 ? 17.887 -9.124 -37.962 1.00 31.08 233 ARG A O 1
ATOM 1525 N N . SER A 1 236 ? 19.258 -9.202 -36.186 1.00 27.89 234 SER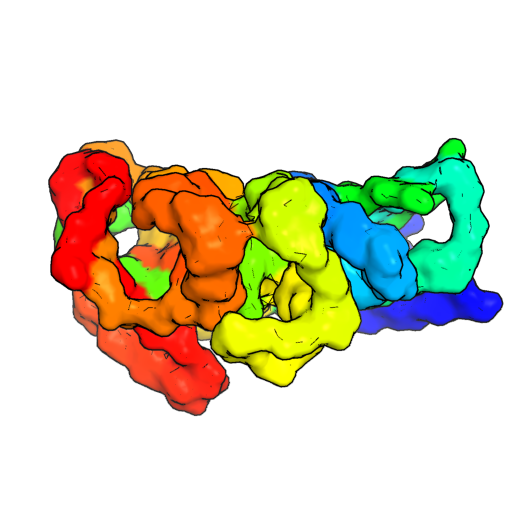 A N 1
ATOM 1526 C CA . SER A 1 236 ? 20.457 -9.474 -36.982 1.00 27.55 234 SER A CA 1
ATOM 1527 C C . SER A 1 236 ? 20.457 -10.927 -37.440 1.00 25.80 234 SER A C 1
ATOM 1528 O O . SER A 1 236 ? 20.775 -11.235 -38.589 1.00 25.01 234 SER A O 1
ATOM 1531 N N . VAL A 1 237 ? 20.094 -11.813 -36.520 1.00 24.09 235 VAL A N 1
ATOM 1532 C CA . VAL A 1 237 ? 20.030 -13.238 -36.790 1.00 22.49 235 VAL A CA 1
ATOM 1533 C C . VAL A 1 237 ? 19.051 -13.570 -37.911 1.00 23.98 235 VAL A C 1
ATOM 1534 O O . VAL A 1 237 ? 19.371 -14.327 -38.828 1.00 23.28 235 VAL A O 1
ATOM 1538 N N . ARG A 1 238 ? 17.850 -13.009 -37.820 1.00 25.80 236 ARG A N 1
ATOM 1539 C CA . ARG A 1 238 ? 16.810 -13.278 -38.800 1.00 27.79 236 ARG A CA 1
ATOM 1540 C C . ARG A 1 238 ? 17.149 -12.838 -40.214 1.00 28.98 236 ARG A C 1
ATOM 1541 O O . ARG A 1 238 ? 16.466 -13.216 -41.160 1.00 30.10 236 ARG A O 1
ATOM 1549 N N . GLU A 1 239 ? 18.204 -12.045 -40.359 1.00 28.77 237 GLU A N 1
ATOM 1550 C CA . GLU A 1 239 ? 18.620 -11.586 -41.675 1.00 30.64 237 GLU A CA 1
ATOM 1551 C C . GLU A 1 239 ? 19.523 -12.611 -42.354 1.00 29.23 237 GLU A C 1
ATOM 1552 O O . GLU A 1 239 ? 19.640 -12.630 -43.580 1.00 28.98 237 GLU A O 1
ATOM 1558 N N . ARG A 1 240 ? 20.146 -13.470 -41.553 1.00 27.02 238 ARG A N 1
ATOM 1559 C CA . ARG A 1 240 ? 21.058 -14.480 -42.076 1.00 26.17 238 ARG A CA 1
ATOM 1560 C C . ARG A 1 240 ? 20.559 -15.900 -41.879 1.00 24.92 238 ARG A C 1
ATOM 1561 O O . ARG A 1 240 ? 21.139 -16.842 -42.418 1.00 23.85 238 ARG A O 1
ATOM 1569 N N . PHE A 1 241 ? 19.492 -16.063 -41.102 1.00 24.47 239 PHE A N 1
ATOM 1570 C CA . PHE A 1 241 ? 18.973 -17.399 -40.838 1.00 22.05 239 PHE A CA 1
ATOM 1571 C C . PHE A 1 241 ? 17.455 -17.472 -40.733 1.00 22.86 239 PHE A C 1
ATOM 1572 O O . PHE A 1 241 ? 16.783 -16.472 -40.467 1.00 21.46 239 PHE A O 1
ATOM 1580 N N . THR A 1 242 ? 16.934 -18.680 -40.933 1.00 21.93 240 THR A N 1
ATOM 1581 C CA . THR A 1 242 ? 15.507 -18.946 -40.850 1.00 23.47 240 THR A CA 1
ATOM 1582 C C . THR A 1 242 ? 15.201 -19.475 -39.451 1.00 22.52 240 THR A C 1
ATOM 1583 O O . THR A 1 242 ? 15.625 -20.575 -39.082 1.00 23.06 240 THR A O 1
ATOM 1587 N N . ILE A 1 243 ? 14.490 -18.668 -38.671 1.00 21.47 241 ILE A N 1
ATOM 1588 C CA . ILE A 1 243 ? 14.101 -19.030 -37.315 1.00 19.11 241 ILE A CA 1
ATOM 1589 C C . ILE A 1 243 ? 12.668 -19.537 -37.418 1.00 19.17 241 ILE A C 1
ATOM 1590 O O . ILE A 1 243 ? 11.757 -18.784 -37.749 1.00 19.32 241 ILE A O 1
ATOM 1595 N N . LYS A 1 244 ? 12.472 -20.818 -37.133 1.00 18.60 242 LYS A N 1
ATOM 1596 C CA . LYS A 1 244 ? 11.152 -21.420 -37.243 1.00 20.09 242 LYS A CA 1
ATOM 1597 C C . LYS A 1 244 ? 10.243 -21.098 -36.071 1.00 18.27 242 LYS A C 1
ATOM 1598 O O . LYS A 1 244 ? 9.025 -21.069 -36.217 1.00 19.62 242 LYS A O 1
ATOM 1604 N N . GLY A 1 245 ? 10.839 -20.851 -34.910 1.00 18.27 243 GLY A N 1
ATOM 1605 C CA . GLY A 1 245 ? 10.062 -20.536 -33.727 1.00 17.52 243 GLY A CA 1
ATOM 1606 C C . GLY A 1 245 ? 10.953 -20.016 -32.618 1.00 18.37 243 GLY A C 1
ATOM 1607 O O . GLY A 1 245 ? 12.168 -20.224 -32.644 1.00 18.10 243 GLY A O 1
ATOM 1608 N N . MET A 1 246 ? 10.357 -19.336 -31.643 1.00 16.94 244 MET A N 1
ATOM 1609 C CA . MET A 1 246 ? 11.113 -18.783 -30.524 1.00 16.40 244 MET A CA 1
ATOM 1610 C C . MET A 1 246 ? 10.310 -18.829 -29.242 1.00 14.25 244 MET A C 1
ATOM 1611 O O . MET A 1 246 ? 9.092 -18.706 -29.265 1.00 14.94 244 MET A O 1
ATOM 1616 N N . ALA A 1 247 ? 11.002 -18.993 -28.122 1.00 14.78 245 ALA A N 1
ATOM 1617 C CA . ALA A 1 247 ? 10.352 -19.028 -26.818 1.00 15.61 245 ALA A CA 1
ATOM 1618 C C . ALA A 1 247 ? 11.142 -18.218 -25.791 1.00 14.82 245 ALA A C 1
ATOM 1619 O O . ALA A 1 247 ? 12.334 -18.471 -25.563 1.00 14.38 245 ALA A O 1
ATOM 1621 N N . HIS A 1 248 ? 10.474 -17.237 -25.185 1.00 14.66 246 HIS A N 1
ATOM 1622 C CA . HIS A 1 248 ? 11.075 -16.393 -24.157 1.00 14.36 246 HIS A CA 1
ATOM 1623 C C . HIS A 1 248 ? 10.866 -17.107 -22.818 1.00 13.85 246 HIS A C 1
ATOM 1624 O O . HIS A 1 248 ? 9.738 -17.356 -22.408 1.00 14.08 246 HIS A O 1
ATOM 1631 N N . ILE A 1 249 ? 11.953 -17.430 -22.131 1.00 14.75 247 ILE A N 1
ATOM 1632 C CA . ILE A 1 249 ? 11.852 -18.157 -20.871 1.00 14.66 247 ILE A CA 1
ATOM 1633 C C . ILE A 1 249 ? 11.509 -17.269 -19.686 1.00 16.68 247 ILE A C 1
ATOM 1634 O O . ILE A 1 249 ? 12.374 -16.616 -19.109 1.00 18.16 247 ILE A O 1
ATOM 1639 N N . THR A 1 250 ? 10.226 -17.272 -19.328 1.00 15.83 248 THR A N 1
ATOM 1640 C CA . THR A 1 250 ? 9.712 -16.470 -18.233 1.00 15.64 248 THR A CA 1
ATOM 1641 C C . THR A 1 250 ? 9.066 -17.346 -17.155 1.00 17.33 248 THR A C 1
ATOM 1642 O O . THR A 1 250 ? 9.676 -18.302 -16.667 1.00 16.87 248 THR A O 1
ATOM 1646 N N . GLY A 1 251 ? 7.831 -17.013 -16.787 1.00 17.08 249 GLY A N 1
ATOM 1647 C CA . GLY A 1 251 ? 7.127 -17.776 -15.771 1.00 18.99 249 GLY A CA 1
ATOM 1648 C C . GLY A 1 251 ? 7.008 -19.235 -16.168 1.00 19.15 249 GLY A C 1
ATOM 1649 O O . GLY A 1 251 ? 6.667 -19.540 -17.311 1.00 20.89 249 GLY A O 1
ATOM 1650 N N . GLY A 1 252 ? 7.295 -20.141 -15.240 1.00 18.50 250 GLY A N 1
ATOM 1651 C CA . GLY A 1 252 ? 7.207 -21.558 -15.560 1.00 19.69 250 GLY A CA 1
ATOM 1652 C C . GLY A 1 252 ? 8.484 -22.140 -16.148 1.00 18.60 250 GLY A C 1
ATOM 1653 O O . GLY A 1 252 ? 8.571 -23.347 -16.368 1.00 16.59 250 GLY A O 1
ATOM 1654 N N . GLY A 1 253 ? 9.466 -21.277 -16.412 1.00 18.12 251 GLY A N 1
ATOM 1655 C CA . GLY A 1 253 ? 10.746 -21.719 -16.945 1.00 14.95 251 GLY A CA 1
ATOM 1656 C C . GLY A 1 253 ? 10.731 -22.389 -18.303 1.00 15.61 251 GLY A C 1
ATOM 1657 O O . GLY A 1 253 ? 9.826 -22.182 -19.101 1.00 14.75 251 GLY A O 1
ATOM 1658 N N . LEU A 1 254 ? 11.767 -23.179 -18.567 1.00 16.86 252 LEU A N 1
ATOM 1659 C CA . LEU A 1 254 ? 11.897 -23.905 -19.821 1.00 17.25 252 LEU A CA 1
ATOM 1660 C C . LEU A 1 254 ? 10.725 -24.870 -20.000 1.00 18.44 252 LEU A C 1
ATOM 1661 O O . LEU A 1 254 ? 10.176 -25.003 -21.100 1.00 16.61 252 LEU A O 1
ATOM 1666 N N . ILE A 1 255 ? 10.336 -25.527 -18.908 1.00 18.00 253 ILE A N 1
ATOM 1667 C CA . ILE A 1 255 ? 9.239 -26.489 -18.946 1.00 20.38 253 ILE A CA 1
ATOM 1668 C C . ILE A 1 255 ? 7.927 -25.924 -19.492 1.00 20.79 253 ILE A C 1
ATOM 1669 O O . ILE A 1 255 ? 7.300 -26.538 -20.351 1.00 20.17 253 ILE A O 1
ATOM 1674 N N . GLU A 1 256 ? 7.525 -24.750 -19.010 1.00 20.75 254 GLU A N 1
ATOM 1675 C CA . GLU A 1 256 ? 6.273 -24.143 -19.453 1.00 22.01 254 GLU A CA 1
ATOM 1676 C C . GLU A 1 256 ? 6.341 -23.352 -20.760 1.00 19.97 254 GLU A C 1
ATOM 1677 O O . GLU A 1 256 ? 5.383 -23.330 -21.523 1.00 16.77 254 GLU A O 1
ATOM 1683 N N . ASN A 1 257 ? 7.468 -22.707 -21.023 1.00 17.57 255 ASN A N 1
ATOM 1684 C CA . ASN A 1 257 ? 7.564 -21.890 -22.219 1.00 18.24 255 ASN A CA 1
ATOM 1685 C C . ASN A 1 257 ? 7.933 -22.545 -23.547 1.00 15.71 255 ASN A C 1
ATOM 1686 O O . ASN A 1 257 ? 7.419 -22.158 -24.588 1.00 15.13 255 ASN A O 1
ATOM 1691 N N . ILE A 1 258 ? 8.808 -23.541 -23.535 1.00 18.91 256 ILE A N 1
ATOM 1692 C CA . ILE A 1 258 ? 9.174 -24.187 -24.789 1.00 16.99 256 ILE A CA 1
ATOM 1693 C C . ILE A 1 258 ? 7.952 -24.763 -25.523 1.00 18.18 256 ILE A C 1
ATOM 1694 O O . ILE A 1 258 ? 7.815 -24.598 -26.742 1.00 16.23 256 ILE A O 1
ATOM 1699 N N . PRO A 1 259 ? 7.024 -25.410 -24.794 1.00 17.88 257 PRO A N 1
ATOM 1700 C CA . PRO A 1 259 ? 5.858 -25.962 -25.503 1.00 19.48 257 PRO A CA 1
ATOM 1701 C C . PRO A 1 259 ? 4.951 -24.928 -26.188 1.00 21.87 257 PRO A C 1
ATOM 1702 O O . PRO A 1 259 ? 4.223 -25.266 -27.123 1.00 21.40 257 PRO A O 1
ATOM 1706 N N . ARG A 1 260 ? 5.001 -23.677 -25.734 1.00 23.08 258 ARG A N 1
ATOM 1707 C CA . ARG A 1 260 ? 4.169 -22.625 -26.316 1.00 25.96 258 ARG A CA 1
ATOM 1708 C C . ARG A 1 260 ? 4.529 -22.283 -27.752 1.00 24.36 258 ARG A C 1
ATOM 1709 O O . ARG A 1 260 ? 3.711 -21.721 -28.476 1.00 24.08 258 ARG A O 1
ATOM 1717 N N . MET A 1 261 ? 5.752 -22.609 -28.161 1.00 23.54 259 MET A N 1
ATOM 1718 C CA . MET A 1 261 ? 6.200 -22.308 -29.513 1.00 21.66 259 MET A CA 1
ATOM 1719 C C . MET A 1 261 ? 6.065 -23.511 -30.446 1.00 21.54 259 MET A C 1
ATOM 1720 O O . MET A 1 261 ? 6.085 -23.364 -31.671 1.00 21.86 259 MET A O 1
ATOM 1725 N N . LEU A 1 262 ? 5.92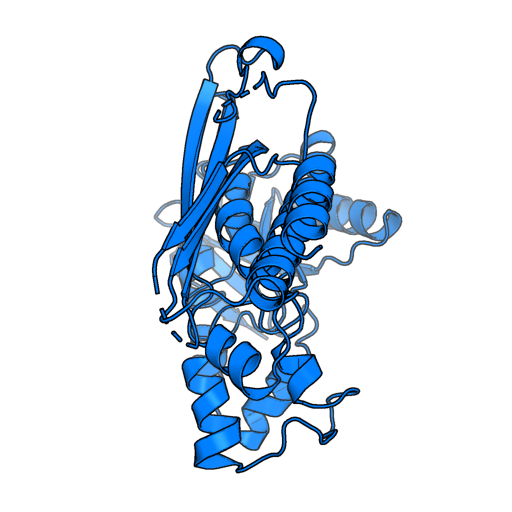4 -24.696 -29.862 1.00 20.71 260 LEU A N 1
ATOM 1726 C CA . LEU A 1 262 ? 5.810 -25.924 -30.643 1.00 22.57 260 LEU A CA 1
ATOM 1727 C C 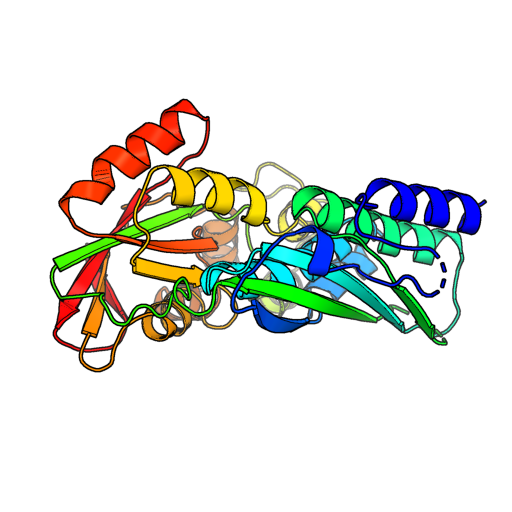. LEU A 1 262 ? 4.386 -26.225 -31.089 1.00 22.04 260 LEU A C 1
ATOM 1728 O O . LEU A 1 262 ? 3.418 -25.878 -30.410 1.00 20.66 260 LEU A O 1
ATOM 1733 N N . PRO A 1 263 ? 4.242 -26.875 -32.252 1.00 22.53 261 PRO A N 1
ATOM 1734 C CA . PRO A 1 263 ? 2.923 -27.227 -32.789 1.00 21.61 261 PRO A CA 1
ATOM 1735 C C . PRO A 1 263 ? 2.371 -28.378 -31.958 1.00 21.41 261 PRO A C 1
ATOM 1736 O O . PRO A 1 263 ? 3.126 -29.054 -31.262 1.00 20.64 261 PRO A O 1
ATOM 1740 N N . PRO A 1 264 ? 1.052 -28.623 -32.019 1.00 21.69 262 PRO A N 1
ATOM 1741 C CA . PRO A 1 264 ? 0.519 -29.732 -31.221 1.00 22.42 262 PRO A CA 1
ATOM 1742 C C . PRO A 1 264 ? 1.081 -31.051 -31.735 1.00 22.16 262 PRO A C 1
ATOM 1743 O O . PRO A 1 264 ? 1.276 -31.225 -32.936 1.00 23.59 262 PRO A O 1
ATOM 1747 N N . GLY A 1 265 ? 1.351 -31.972 -30.825 1.00 22.29 263 GLY A N 1
ATOM 1748 C CA . GLY A 1 265 ? 1.889 -33.253 -31.234 1.00 22.92 263 GLY A CA 1
ATOM 1749 C C . GLY A 1 265 ? 3.405 -33.280 -31.196 1.00 23.46 263 GLY A C 1
ATOM 1750 O O . GLY A 1 265 ? 4.008 -34.344 -31.332 1.00 23.51 263 GLY A O 1
ATOM 1751 N N . ILE A 1 266 ? 4.018 -32.114 -30.996 1.00 22.37 264 ILE A N 1
ATOM 1752 C CA . ILE A 1 266 ? 5.471 -32.003 -30.951 1.00 21.56 264 ILE A CA 1
ATOM 1753 C C . ILE A 1 266 ? 5.974 -31.591 -29.560 1.00 21.60 264 ILE A C 1
ATOM 1754 O O . ILE A 1 266 ? 5.466 -30.643 -28.962 1.00 18.56 264 ILE A O 1
ATOM 1759 N N . GLY A 1 267 ? 6.985 -32.304 -29.068 1.00 20.60 265 GLY A N 1
ATOM 1760 C CA . GLY A 1 267 ? 7.558 -32.012 -27.764 1.00 21.19 265 GLY A CA 1
ATOM 1761 C C . GLY A 1 267 ? 9.042 -31.703 -27.869 1.00 22.56 265 GLY A C 1
ATOM 1762 O O . GLY A 1 267 ? 9.603 -31.697 -28.963 1.00 21.00 265 GLY A O 1
ATOM 1763 N N . ALA A 1 268 ? 9.689 -31.451 -26.735 1.00 24.33 266 ALA A N 1
ATOM 1764 C CA . ALA A 1 268 ? 11.114 -31.131 -26.744 1.00 25.33 266 ALA A CA 1
ATOM 1765 C C . ALA A 1 268 ? 11.940 -32.017 -25.825 1.00 26.65 266 ALA A C 1
ATOM 1766 O O . ALA A 1 268 ? 11.504 -32.367 -24.723 1.00 26.02 266 ALA A O 1
ATOM 1768 N N . ARG A 1 269 ? 13.134 -32.383 -26.285 1.00 27.99 267 ARG A N 1
ATOM 1769 C CA . ARG A 1 269 ? 14.045 -33.196 -25.482 1.00 26.67 267 ARG A CA 1
ATOM 1770 C C . ARG A 1 269 ? 15.281 -32.344 -25.184 1.00 23.93 267 ARG A C 1
ATOM 1771 O O . ARG A 1 269 ? 16.100 -32.088 -26.064 1.00 22.23 267 ARG A O 1
ATOM 1779 N N . ILE A 1 270 ? 15.398 -31.909 -23.937 1.00 23.04 268 ILE A N 1
ATOM 1780 C CA . ILE A 1 270 ? 16.510 -31.077 -23.501 1.00 23.26 268 ILE A CA 1
ATOM 1781 C C . ILE A 1 270 ? 17.678 -31.918 -22.992 1.00 24.44 268 ILE A C 1
ATOM 1782 O O . ILE A 1 270 ? 17.494 -32.839 -22.194 1.00 24.38 268 ILE A O 1
ATOM 1787 N N . GLN A 1 271 ? 18.878 -31.593 -23.464 1.00 22.89 269 GLN A N 1
ATOM 1788 C CA . GLN A 1 271 ? 20.083 -32.305 -23.064 1.00 23.98 269 GLN A CA 1
ATOM 1789 C C . GLN A 1 271 ? 20.722 -31.594 -21.880 1.00 23.47 269 GLN A C 1
ATOM 1790 O O . GLN A 1 271 ? 21.320 -30.525 -22.034 1.00 23.00 269 GLN A O 1
ATOM 1796 N N . LEU A 1 272 ? 20.575 -32.176 -20.693 1.00 22.58 270 LEU A N 1
ATOM 1797 C CA . LEU A 1 272 ? 21.152 -31.590 -19.497 1.00 23.45 270 LEU A CA 1
ATOM 1798 C C . LEU A 1 272 ? 22.672 -31.538 -19.631 1.00 24.68 270 LEU A C 1
ATOM 1799 O O . LEU A 1 272 ? 23.305 -32.520 -20.032 1.00 27.30 270 LEU A O 1
ATOM 1804 N N . GLY A 1 273 ? 23.252 -30.386 -19.314 1.00 23.25 271 GLY A N 1
ATOM 1805 C CA . GLY A 1 273 ? 24.692 -30.231 -19.399 1.00 21.28 271 GLY A CA 1
ATOM 1806 C C . GLY A 1 273 ? 25.191 -29.674 -20.719 1.00 21.27 271 GLY A C 1
ATOM 1807 O O . GLY A 1 273 ? 26.402 -29.639 -20.958 1.00 22.28 271 GLY A O 1
ATOM 1808 N N . SER A 1 274 ? 24.270 -29.249 -21.580 1.00 18.89 272 SER A N 1
ATOM 1809 C CA . SER A 1 274 ? 24.637 -28.689 -22.878 1.00 17.10 272 SER A CA 1
ATOM 1810 C C . SER A 1 274 ? 24.751 -27.165 -22.827 1.00 16.56 272 SER A C 1
ATOM 1811 O O . SER A 1 274 ? 25.049 -26.528 -23.827 1.00 17.48 272 SER A O 1
ATOM 1814 N N . TRP A 1 275 ? 24.503 -26.577 -21.665 1.00 15.86 273 TRP A N 1
ATOM 1815 C CA . TRP A 1 275 ? 24.608 -25.128 -21.532 1.00 16.34 273 TRP A CA 1
ATOM 1816 C C . TRP A 1 275 ? 25.027 -24.809 -20.096 1.00 17.52 273 TRP A C 1
ATOM 1817 O O . TRP A 1 275 ? 24.769 -25.580 -19.179 1.00 17.24 273 TRP A O 1
ATOM 1828 N N . PRO A 1 276 ? 25.688 -23.670 -19.886 1.00 18.63 274 PRO A N 1
ATOM 1829 C CA . PRO A 1 276 ? 26.120 -23.325 -18.528 1.00 21.17 274 PRO A CA 1
ATOM 1830 C C . PRO A 1 276 ? 25.051 -22.819 -17.562 1.00 23.69 274 PRO A C 1
ATOM 1831 O O . PRO A 1 276 ? 24.418 -21.782 -17.786 1.00 22.90 274 PRO A O 1
ATOM 1835 N N . ILE A 1 277 ? 24.848 -23.572 -16.487 1.00 23.93 275 ILE A N 1
ATOM 1836 C CA . ILE A 1 277 ? 23.886 -23.183 -15.471 1.00 26.03 275 ILE A CA 1
ATOM 1837 C C . ILE A 1 277 ? 24.581 -22.144 -14.599 1.00 25.39 275 ILE A C 1
ATOM 1838 O O . ILE A 1 277 ? 25.511 -22.461 -13.861 1.00 26.49 275 ILE A O 1
ATOM 1843 N N . LEU A 1 278 ? 24.139 -20.896 -14.707 1.00 23.75 276 LEU A N 1
ATOM 1844 C CA . LEU A 1 278 ? 24.736 -19.806 -13.951 1.00 22.15 276 LEU A CA 1
ATOM 1845 C C . LEU A 1 278 ? 24.838 -20.117 -12.464 1.00 21.07 276 LEU A C 1
ATOM 1846 O O . LEU A 1 278 ? 23.976 -20.792 -11.900 1.00 21.98 276 LEU A O 1
ATOM 1851 N N . PRO A 1 279 ? 25.903 -19.628 -11.808 1.00 20.66 277 PRO A N 1
ATOM 1852 C CA . PRO A 1 279 ? 26.134 -19.848 -10.378 1.00 20.78 277 PRO A CA 1
ATOM 1853 C C . PRO A 1 279 ? 24.947 -19.497 -9.486 1.00 21.61 277 PRO A C 1
ATOM 1854 O O . PRO A 1 279 ? 24.645 -20.230 -8.545 1.00 23.06 277 PRO A O 1
ATOM 1858 N N . ILE A 1 280 ? 24.276 -18.382 -9.780 1.00 23.30 278 ILE A N 1
ATOM 1859 C CA . ILE A 1 280 ? 23.140 -17.946 -8.970 1.00 22.12 278 ILE A CA 1
ATOM 1860 C C . ILE A 1 280 ? 22.162 -19.085 -8.737 1.00 22.52 278 ILE A C 1
ATOM 1861 O O . ILE A 1 280 ? 21.573 -19.190 -7.666 1.00 21.51 278 ILE A O 1
ATOM 1866 N N . PHE A 1 281 ? 22.004 -19.945 -9.738 1.00 22.64 279 PHE A N 1
ATOM 1867 C CA . PHE A 1 281 ? 21.093 -21.074 -9.624 1.00 22.77 279 PHE A CA 1
ATOM 1868 C C . PHE A 1 281 ? 21.656 -22.169 -8.715 1.00 25.22 279 PHE A C 1
ATOM 1869 O O . PHE A 1 281 ? 20.906 -22.809 -7.978 1.00 25.55 279 PHE A O 1
ATOM 1877 N N . ASP A 1 282 ? 22.968 -22.390 -8.760 1.00 27.04 280 ASP A N 1
ATOM 1878 C CA . ASP A 1 282 ? 23.574 -23.396 -7.892 1.00 29.56 280 ASP A CA 1
ATOM 1879 C C . ASP A 1 282 ? 23.494 -22.868 -6.464 1.00 30.16 280 ASP A C 1
ATOM 1880 O O . ASP A 1 282 ? 23.293 -23.623 -5.516 1.00 29.73 280 ASP A O 1
ATOM 1885 N N . PHE A 1 283 ? 23.657 -21.557 -6.333 1.00 30.68 281 PHE A N 1
ATOM 1886 C CA . PHE A 1 283 ? 23.588 -20.895 -5.043 1.00 32.84 281 PHE A CA 1
ATOM 1887 C C . PHE A 1 283 ? 22.204 -21.116 -4.436 1.00 33.00 281 PHE A C 1
ATOM 1888 O O . PHE A 1 283 ? 22.076 -21.563 -3.294 1.00 34.01 281 PHE A O 1
ATOM 1896 N N . LEU A 1 284 ? 21.169 -20.798 -5.209 1.00 32.63 282 LEU A N 1
ATOM 1897 C CA . LEU A 1 284 ? 19.794 -20.951 -4.748 1.00 32.17 282 LEU A CA 1
ATOM 1898 C C . LEU A 1 284 ? 19.433 -22.409 -4.480 1.00 31.87 282 LEU A C 1
ATOM 1899 O O . LEU A 1 284 ? 18.684 -22.700 -3.548 1.00 30.84 282 LEU A O 1
ATOM 1904 N N . ARG A 1 285 ? 19.962 -23.327 -5.286 1.00 33.14 283 ARG A N 1
ATOM 1905 C CA . ARG A 1 285 ? 19.661 -24.742 -5.077 1.00 34.60 283 ARG A CA 1
ATOM 1906 C C . ARG A 1 285 ? 20.242 -25.231 -3.755 1.00 34.05 283 ARG A C 1
ATOM 1907 O O . ARG A 1 285 ? 19.638 -26.043 -3.061 1.00 32.76 283 ARG A O 1
ATOM 1915 N N . GLU A 1 286 ? 21.421 -24.733 -3.414 1.00 36.82 284 GLU A N 1
ATOM 1916 C CA . GLU A 1 286 ? 22.063 -25.129 -2.174 1.00 40.02 284 GLU A CA 1
ATOM 1917 C C . GLU A 1 286 ? 21.427 -24.446 -0.969 1.00 39.08 284 GLU A C 1
ATOM 1918 O O . GLU A 1 286 ? 20.897 -25.112 -0.082 1.00 39.25 284 GLU A O 1
ATOM 1924 N N . LYS A 1 287 ? 21.473 -23.118 -0.948 1.00 37.91 285 LYS A N 1
ATOM 1925 C CA . LYS A 1 287 ? 20.912 -22.352 0.157 1.00 37.76 285 LYS A CA 1
ATOM 1926 C C . LYS A 1 287 ? 19.438 -22.640 0.408 1.00 38.01 285 LYS A C 1
ATOM 1927 O O . LYS A 1 287 ? 18.942 -22.446 1.520 1.00 37.20 285 LYS A O 1
ATOM 1933 N N . GLY A 1 288 ? 18.740 -23.114 -0.618 1.00 37.30 286 GLY A N 1
ATOM 1934 C CA . GLY A 1 288 ? 17.328 -23.411 -0.458 1.00 37.65 286 GLY A CA 1
ATOM 1935 C C . GLY A 1 288 ? 16.990 -24.891 -0.438 1.00 38.10 286 GLY A C 1
ATOM 1936 O O . GLY A 1 288 ? 15.816 -25.250 -0.349 1.00 37.09 286 GLY A O 1
ATOM 1937 N N . SER A 1 289 ? 18.007 -25.748 -0.515 1.00 39.40 287 SER A N 1
ATOM 1938 C CA . SER A 1 289 ? 17.803 -27.201 -0.519 1.00 41.00 287 SER A CA 1
ATOM 1939 C C . SER A 1 289 ? 16.715 -27.558 -1.526 1.00 41.91 287 SER A C 1
ATOM 1940 O O . SER A 1 289 ? 15.781 -28.295 -1.210 1.00 41.95 287 SER A O 1
ATOM 1943 N N . LEU A 1 290 ? 16.852 -27.040 -2.745 1.00 42.26 288 LEU A N 1
ATOM 1944 C CA . LEU A 1 290 ? 15.864 -27.258 -3.796 1.00 43.27 288 LEU A CA 1
ATOM 1945 C C . LEU A 1 290 ? 16.048 -28.513 -4.641 1.00 44.12 288 LEU A C 1
ATOM 1946 O O . LEU A 1 290 ? 17.168 -28.958 -4.891 1.00 44.08 288 LEU A O 1
ATOM 1951 N N . GLU A 1 291 ? 14.925 -29.066 -5.083 1.00 45.44 289 GLU A N 1
ATOM 1952 C CA . GLU A 1 291 ? 14.914 -30.257 -5.923 1.00 48.01 289 GLU A CA 1
ATOM 1953 C C . GLU A 1 291 ? 15.036 -29.827 -7.383 1.00 48.50 289 GLU A C 1
ATOM 1954 O O . GLU A 1 291 ? 14.614 -28.730 -7.753 1.00 46.47 289 GLU A O 1
ATOM 1960 N N . GLU A 1 292 ? 15.604 -30.700 -8.208 1.00 50.27 290 GLU A N 1
ATOM 1961 C CA . GLU A 1 292 ? 15.799 -30.410 -9.623 1.00 52.22 290 GLU A CA 1
ATOM 1962 C C . GLU A 1 292 ? 14.545 -29.958 -10.372 1.00 52.03 290 GLU A C 1
ATOM 1963 O O . GLU A 1 292 ? 14.569 -28.939 -11.064 1.00 51.80 290 GLU A O 1
ATOM 1969 N N . GLU A 1 293 ? 13.451 -30.701 -10.231 1.00 52.06 291 GLU A N 1
ATOM 1970 C CA . GLU A 1 293 ? 12.221 -30.363 -10.939 1.00 52.49 291 GLU A CA 1
ATOM 1971 C C . GLU A 1 293 ? 11.652 -28.990 -10.588 1.00 50.13 291 GLU A C 1
ATOM 1972 O O . GLU A 1 293 ? 11.168 -28.279 -11.468 1.00 49.93 291 GLU A O 1
ATOM 1978 N N . GLU A 1 294 ? 11.704 -28.615 -9.315 1.00 47.49 292 GLU A N 1
ATOM 1979 C CA . GLU A 1 294 ? 11.194 -27.311 -8.904 1.00 45.46 292 GLU A CA 1
ATOM 1980 C C . GLU A 1 294 ? 12.008 -26.209 -9.579 1.00 41.73 292 GLU A C 1
ATOM 1981 O O . GLU A 1 294 ? 11.458 -25.209 -10.035 1.00 40.05 292 GLU A O 1
ATOM 1987 N N . MET A 1 295 ? 13.320 -26.413 -9.642 1.00 38.10 293 MET A N 1
ATOM 1988 C CA . MET A 1 295 ? 14.237 -25.454 -10.255 1.00 35.03 293 MET A CA 1
ATOM 1989 C C . MET A 1 295 ? 13.809 -25.134 -11.678 1.00 31.76 293 MET A C 1
ATOM 1990 O O . MET A 1 295 ? 13.538 -23.984 -12.025 1.00 30.90 293 MET A O 1
ATOM 1995 N N . PHE A 1 296 ? 13.754 -26.172 -12.502 1.00 29.87 294 PHE A N 1
ATOM 1996 C CA . PHE A 1 296 ? 13.380 -26.022 -13.898 1.00 27.62 294 PHE A CA 1
ATOM 1997 C C . PHE A 1 296 ? 11.942 -25.545 -14.089 1.00 27.23 294 PHE A C 1
ATOM 1998 O O . PHE A 1 296 ? 11.583 -25.060 -15.160 1.00 24.79 294 PHE A O 1
ATOM 2006 N N . SER A 1 297 ? 11.128 -25.673 -13.046 1.00 27.50 295 SER A N 1
ATOM 2007 C CA . SER A 1 297 ? 9.738 -25.236 -13.118 1.00 28.27 295 SER A CA 1
ATOM 2008 C C . SER A 1 297 ? 9.571 -23.774 -12.723 1.00 25.32 295 SER A C 1
ATOM 2009 O O . SER A 1 297 ? 8.490 -23.207 -12.879 1.00 25.96 295 SER A O 1
ATOM 2012 N N . VAL A 1 298 ? 10.643 -23.160 -12.233 1.00 23.25 296 VAL A N 1
ATOM 2013 C CA . VAL A 1 298 ? 10.586 -21.767 -11.798 1.00 20.41 296 VAL A CA 1
ATOM 2014 C C . VAL A 1 298 ? 11.645 -20.845 -12.417 1.00 19.31 296 VAL A C 1
ATOM 2015 O O . VAL A 1 298 ? 11.319 -19.761 -12.885 1.00 18.41 296 VAL A O 1
ATOM 2019 N N . PHE A 1 299 ? 12.908 -21.268 -12.407 1.00 18.46 297 PHE A N 1
ATOM 2020 C CA . PHE A 1 299 ? 14.000 -20.450 -12.945 1.00 18.66 297 PHE A CA 1
ATOM 2021 C C . PHE A 1 299 ? 14.320 -20.742 -14.414 1.00 17.30 297 PHE A C 1
ATOM 2022 O O . PHE A 1 299 ? 13.973 -21.804 -14.930 1.00 17.27 297 PHE A O 1
ATOM 2030 N N . ASN A 1 300 ? 14.985 -19.806 -15.090 1.00 16.95 298 ASN A N 1
ATOM 2031 C CA . ASN A 1 300 ? 15.335 -20.024 -16.496 1.00 16.46 298 ASN A CA 1
ATOM 2032 C C . ASN A 1 300 ? 16.563 -20.939 -16.575 1.00 17.02 298 ASN A C 1
ATOM 2033 O O . ASN A 1 300 ? 16.923 -21.427 -17.643 1.00 14.73 298 ASN A O 1
ATOM 2038 N N . MET A 1 301 ? 17.189 -21.171 -15.422 1.00 17.40 299 MET A N 1
ATOM 2039 C CA . MET A 1 301 ? 18.354 -22.049 -15.314 1.00 17.02 299 MET A CA 1
ATOM 2040 C C . MET A 1 301 ? 19.523 -21.690 -16.224 1.00 17.96 299 MET A C 1
ATOM 2041 O O . MET A 1 301 ? 20.403 -22.523 -16.457 1.00 19.30 299 MET A O 1
ATOM 2046 N N . GLY A 1 302 ? 19.537 -20.461 -16.738 1.00 15.05 300 GLY A N 1
ATOM 2047 C CA . GLY A 1 302 ? 20.636 -20.048 -17.592 1.00 15.29 300 GLY A CA 1
ATOM 2048 C C . GLY A 1 302 ? 20.301 -19.761 -19.046 1.00 14.83 300 GLY A C 1
ATOM 2049 O O . GLY A 1 302 ? 21.169 -19.324 -19.802 1.00 13.31 300 GLY A O 1
ATOM 2050 N N . ILE A 1 303 ? 19.059 -20.018 -19.449 1.00 13.48 301 ILE A N 1
ATOM 2051 C CA . ILE A 1 303 ? 18.638 -19.762 -20.828 1.00 12.76 301 ILE A CA 1
ATOM 2052 C C . ILE A 1 303 ? 17.454 -18.802 -20.825 1.00 11.81 301 ILE A C 1
ATOM 2053 O O . ILE A 1 303 ? 16.418 -19.083 -20.215 1.00 13.16 301 ILE A O 1
ATOM 2058 N N . GLY A 1 304 ? 17.610 -17.673 -21.507 1.00 10.12 302 GLY A N 1
ATOM 2059 C CA . GLY A 1 304 ? 16.546 -16.688 -21.549 1.00 12.75 302 GLY A CA 1
ATOM 2060 C C . GLY A 1 304 ? 15.693 -16.726 -22.807 1.00 13.11 302 GLY A C 1
ATOM 2061 O O . GLY A 1 304 ? 14.557 -16.254 -22.807 1.00 13.79 302 GLY A O 1
ATOM 2062 N N . LEU A 1 305 ? 16.233 -17.288 -23.879 1.00 13.83 303 LEU A N 1
ATOM 2063 C CA . LEU A 1 305 ? 15.510 -17.362 -25.142 1.00 14.80 303 LEU A CA 1
ATOM 2064 C C . LEU A 1 305 ? 15.889 -18.634 -25.894 1.00 15.70 303 LEU A C 1
ATOM 2065 O O . LEU A 1 305 ? 17.071 -18.933 -26.078 1.00 14.93 303 LEU A O 1
ATOM 2070 N N . VAL A 1 306 ? 14.882 -19.393 -26.312 1.00 17.18 304 VAL A N 1
ATOM 2071 C CA . VAL A 1 306 ? 15.113 -20.625 -27.058 1.00 16.31 304 VAL A CA 1
ATOM 2072 C C . VAL A 1 306 ? 14.654 -20.457 -28.502 1.00 18.41 304 VAL A C 1
ATOM 2073 O O . VAL A 1 306 ? 13.538 -19.981 -28.758 1.00 19.05 304 VAL A O 1
ATOM 2077 N N . LEU A 1 307 ? 15.513 -20.844 -29.442 1.00 16.26 305 LEU A N 1
ATOM 2078 C CA . LEU A 1 307 ? 15.194 -20.745 -30.866 1.00 16.42 305 LEU A CA 1
ATOM 2079 C C . LEU A 1 307 ? 15.113 -22.134 -31.507 1.00 16.24 305 LEU A C 1
ATOM 2080 O O . LEU A 1 307 ? 15.951 -22.990 -31.250 1.00 17.25 305 LEU A O 1
ATOM 2085 N N . ALA A 1 308 ? 14.102 -22.352 -32.338 1.00 16.33 306 ALA A N 1
ATOM 2086 C CA . ALA A 1 308 ? 13.950 -23.627 -33.034 1.00 16.56 306 ALA A CA 1
ATOM 2087 C C . ALA A 1 308 ? 14.377 -23.423 -34.478 1.00 16.81 306 ALA A C 1
ATOM 2088 O O . ALA A 1 308 ? 13.903 -22.503 -35.143 1.00 17.82 306 ALA A O 1
ATOM 2090 N N . VAL A 1 309 ? 15.286 -24.262 -34.964 1.00 18.74 307 VAL A N 1
ATOM 2091 C CA . VAL A 1 309 ? 15.736 -24.145 -36.349 1.00 18.74 307 VAL A CA 1
ATOM 2092 C C . VAL A 1 309 ? 15.936 -25.516 -36.945 1.00 21.89 307 VAL A C 1
ATOM 2093 O O . VAL A 1 309 ? 16.045 -26.513 -36.218 1.00 21.70 307 VAL A O 1
ATOM 2097 N N . SER A 1 310 ? 15.990 -25.558 -38.273 1.00 21.79 308 SER A N 1
ATOM 2098 C CA . SER A 1 310 ? 16.209 -26.804 -38.987 1.00 26.03 308 SER A CA 1
ATOM 2099 C C . SER A 1 310 ? 17.556 -27.352 -38.510 1.00 25.77 308 SER A C 1
ATOM 2100 O O . SER A 1 310 ? 18.430 -26.586 -38.110 1.00 26.22 308 SER A O 1
ATOM 2103 N N . PRO A 1 311 ? 17.737 -28.684 -38.534 1.00 27.63 309 PRO A N 1
ATOM 2104 C CA . PRO A 1 311 ? 18.986 -29.323 -38.095 1.00 27.91 309 PRO A CA 1
ATOM 2105 C C . PRO A 1 311 ? 20.265 -28.726 -38.685 1.00 28.38 309 PRO A C 1
ATOM 2106 O O . PRO A 1 311 ? 21.233 -28.467 -37.966 1.00 26.48 309 PRO A O 1
ATOM 2110 N N . GLU A 1 312 ? 20.265 -28.512 -39.997 1.00 28.47 310 GLU A N 1
ATOM 2111 C CA . GLU A 1 312 ? 21.438 -27.978 -40.680 1.00 30.97 310 GLU A CA 1
ATOM 2112 C C . GLU A 1 312 ? 21.783 -26.524 -40.340 1.00 30.53 310 GLU A C 1
ATOM 2113 O O . GLU A 1 312 ? 22.890 -26.069 -40.617 1.00 30.61 310 GLU A O 1
ATOM 2119 N N . THR A 1 313 ? 20.847 -25.798 -39.739 1.00 28.67 311 THR A N 1
ATOM 2120 C CA . THR A 1 313 ? 21.086 -24.399 -39.394 1.00 28.21 311 THR A CA 1
ATOM 2121 C C . THR A 1 313 ? 21.740 -24.224 -38.020 1.00 26.08 311 THR A C 1
ATOM 2122 O O . THR A 1 313 ? 22.436 -23.239 -37.778 1.00 27.82 311 THR A O 1
ATOM 2126 N N . ALA A 1 314 ? 21.521 -25.193 -37.136 1.00 24.23 312 ALA A N 1
ATOM 2127 C CA . ALA A 1 314 ? 22.044 -25.160 -35.771 1.00 23.55 312 ALA A CA 1
ATOM 2128 C C . ALA A 1 314 ? 23.513 -24.736 -35.617 1.00 23.40 312 ALA A C 1
ATOM 2129 O O . ALA A 1 314 ? 23.798 -23.666 -35.074 1.00 22.03 312 ALA A O 1
ATOM 2131 N N . ALA A 1 315 ? 24.441 -25.569 -36.082 1.00 22.86 313 ALA A N 1
ATOM 2132 C CA . ALA A 1 315 ? 25.868 -25.257 -35.964 1.00 25.22 313 ALA A CA 1
ATOM 2133 C C . ALA A 1 315 ? 26.249 -23.928 -36.625 1.00 24.98 313 ALA A C 1
ATOM 2134 O O . ALA A 1 315 ? 26.948 -23.110 -36.026 1.00 26.76 313 ALA A O 1
ATOM 2136 N N . PRO A 1 316 ? 25.807 -23.699 -37.871 1.00 25.17 314 PRO A N 1
ATOM 2137 C CA . PRO A 1 316 ? 26.140 -22.438 -38.543 1.00 25.03 314 PRO A CA 1
ATOM 2138 C C . PRO A 1 316 ? 25.676 -21.228 -37.723 1.00 24.09 314 PRO A C 1
ATOM 2139 O O . PRO A 1 316 ? 26.418 -20.260 -37.559 1.00 24.37 314 PRO A O 1
ATOM 2143 N N . LEU A 1 317 ? 24.444 -21.288 -37.218 1.00 21.82 315 LEU A N 1
ATOM 2144 C CA . LEU A 1 317 ? 23.902 -20.203 -36.406 1.00 19.80 315 LEU A CA 1
ATOM 2145 C C . LEU A 1 317 ? 24.803 -19.948 -35.197 1.00 18.56 315 LEU A C 1
ATOM 2146 O O . LEU A 1 317 ? 25.202 -18.813 -34.937 1.00 16.92 315 LEU A O 1
ATOM 2151 N N . VAL A 1 318 ? 25.120 -21.014 -34.468 1.00 19.90 316 VAL A N 1
ATOM 2152 C CA . VAL A 1 318 ? 25.967 -20.920 -33.279 1.00 22.00 316 VAL A CA 1
ATOM 2153 C C . VAL A 1 318 ? 27.337 -20.334 -33.602 1.00 22.95 316 VAL A C 1
ATOM 2154 O O . VAL A 1 318 ? 27.855 -19.510 -32.849 1.00 21.58 316 VAL A O 1
ATOM 2158 N N . GLU A 1 319 ? 27.916 -20.752 -34.725 1.00 25.48 317 GLU A N 1
ATOM 2159 C CA . GLU A 1 319 ? 29.227 -20.250 -35.129 1.00 28.12 317 GLU A CA 1
ATOM 2160 C C . GLU A 1 319 ? 29.141 -18.767 -35.453 1.00 27.15 317 GLU A C 1
ATOM 2161 O O . GLU A 1 319 ? 29.970 -17.973 -35.003 1.00 25.53 317 GLU A O 1
ATOM 2167 N N . TRP A 1 320 ? 28.128 -18.402 -36.236 1.00 26.91 318 TRP A N 1
ATOM 2168 C CA . TRP A 1 320 ? 27.911 -17.013 -36.622 1.00 25.43 318 TRP A CA 1
ATOM 2169 C C . TRP A 1 320 ? 27.782 -16.127 -35.374 1.00 25.29 318 TRP A C 1
ATOM 2170 O O . TRP A 1 320 ? 28.430 -15.085 -35.275 1.00 24.24 318 TRP A O 1
ATOM 2181 N N . LEU A 1 321 ? 26.947 -16.546 -34.427 1.00 24.18 319 LEU A N 1
ATOM 2182 C CA . LEU A 1 321 ? 26.757 -15.788 -33.191 1.00 23.55 319 LEU A CA 1
ATOM 2183 C C . LEU A 1 321 ? 28.078 -15.666 -32.437 1.00 25.36 319 LEU A C 1
ATOM 2184 O O . LEU A 1 321 ? 28.403 -14.610 -31.893 1.00 25.06 319 LEU A O 1
ATOM 2189 N N . SER A 1 322 ? 28.836 -16.756 -32.420 1.00 26.40 320 SER A N 1
ATOM 2190 C CA . SER A 1 322 ? 30.129 -16.802 -31.748 1.00 28.54 320 SER A CA 1
ATOM 2191 C C . SER A 1 322 ? 31.090 -15.725 -32.245 1.00 30.24 320 SER A C 1
ATOM 2192 O O . SER A 1 322 ? 31.800 -15.099 -31.453 1.00 29.52 320 SER A O 1
ATOM 2195 N N . GLU A 1 323 ? 31.108 -15.513 -33.558 1.00 31.54 321 GLU A N 1
ATOM 2196 C CA . GLU A 1 323 ? 31.992 -14.523 -34.159 1.00 34.10 321 GLU A CA 1
ATOM 2197 C C . GLU A 1 323 ? 31.619 -13.094 -33.773 1.00 33.89 321 GLU A C 1
ATOM 2198 O O . GLU A 1 323 ? 32.471 -12.206 -33.770 1.00 34.44 321 GLU A O 1
ATOM 2204 N N . ARG A 1 324 ? 30.350 -12.871 -33.448 1.00 33.19 322 ARG A N 1
ATOM 2205 C CA . ARG A 1 324 ? 29.893 -11.546 -33.054 1.00 32.19 322 ARG A CA 1
ATOM 2206 C C . ARG A 1 324 ? 29.906 -11.398 -31.533 1.00 30.15 322 ARG A C 1
ATOM 2207 O O . ARG A 1 324 ? 29.346 -10.454 -30.979 1.00 31.06 322 ARG A O 1
ATOM 2215 N N . GLY A 1 325 ? 30.560 -12.339 -30.861 1.00 29.39 323 GLY A N 1
ATOM 2216 C CA . GLY A 1 325 ? 30.656 -12.287 -29.410 1.00 28.90 323 GLY A CA 1
ATOM 2217 C C . GLY A 1 325 ? 29.401 -12.704 -28.662 1.00 27.82 323 GLY A C 1
ATOM 2218 O O . GLY A 1 325 ? 29.198 -12.308 -27.513 1.00 27.02 323 GLY A O 1
ATOM 2219 N N . GLU A 1 326 ? 28.557 -13.505 -29.303 1.00 25.39 324 GLU A N 1
ATOM 2220 C CA . GLU A 1 326 ? 27.325 -13.959 -28.667 1.00 24.39 324 GLU A CA 1
ATOM 2221 C C . GLU A 1 326 ? 27.338 -15.466 -28.442 1.00 24.06 324 GLU A C 1
ATOM 2222 O O . GLU A 1 326 ? 27.371 -16.253 -29.398 1.00 26.05 324 GLU A O 1
ATOM 2228 N N . PRO A 1 327 ? 27.342 -15.893 -27.172 1.00 21.90 325 PRO A N 1
ATOM 2229 C CA . PRO A 1 327 ? 27.348 -17.332 -26.890 1.00 20.34 325 PRO A CA 1
ATOM 2230 C C . PRO A 1 327 ? 25.970 -17.936 -27.171 1.00 19.79 325 PRO A C 1
ATOM 2231 O O . PRO A 1 327 ? 24.940 -17.282 -26.978 1.00 16.40 325 PRO A O 1
ATOM 2235 N N . ALA A 1 328 ? 25.962 -19.183 -27.622 1.00 16.51 326 ALA A N 1
ATOM 2236 C CA . ALA A 1 328 ? 24.726 -19.888 -27.920 1.00 17.49 326 ALA A CA 1
ATOM 2237 C C . ALA A 1 328 ? 24.999 -21.373 -27.731 1.00 19.64 326 ALA A C 1
ATOM 2238 O O . ALA A 1 328 ? 26.134 -21.832 -27.911 1.00 18.35 326 ALA A O 1
ATOM 2240 N N . TYR A 1 329 ? 23.959 -22.118 -27.371 1.00 18.39 327 TYR A N 1
ATOM 2241 C CA . TYR A 1 329 ? 24.096 -23.539 -27.123 1.00 18.42 327 TYR A CA 1
ATOM 2242 C C . TYR A 1 329 ? 22.964 -24.377 -27.694 1.00 19.49 327 TYR A C 1
ATOM 2243 O O . TYR A 1 329 ? 21.788 -24.012 -27.593 1.00 18.84 327 TYR A O 1
ATOM 2252 N N . ILE A 1 330 ? 23.330 -25.499 -28.305 1.00 18.20 328 ILE A N 1
ATOM 2253 C CA . ILE A 1 330 ? 22.346 -26.422 -28.849 1.00 18.54 328 ILE A CA 1
ATOM 2254 C C . ILE A 1 330 ? 21.934 -27.207 -27.609 1.00 17.92 328 ILE A C 1
ATOM 2255 O O . ILE A 1 330 ? 22.635 -28.121 -27.175 1.00 18.82 328 ILE A O 1
ATOM 2260 N N . ILE A 1 331 ? 20.810 -26.816 -27.020 1.00 17.69 329 ILE A N 1
ATOM 2261 C CA . ILE A 1 331 ? 20.321 -27.442 -25.796 1.00 17.37 329 ILE A CA 1
ATOM 2262 C C . ILE A 1 331 ? 19.420 -28.663 -25.960 1.00 17.12 329 ILE A C 1
ATOM 2263 O O . ILE A 1 331 ? 19.045 -29.290 -24.970 1.00 17.09 329 ILE A O 1
ATOM 2268 N N . GLY A 1 332 ? 19.072 -29.006 -27.195 1.00 18.49 330 GLY A N 1
ATOM 2269 C CA . GLY A 1 332 ? 18.220 -30.164 -27.409 1.00 19.82 330 GLY A CA 1
ATOM 2270 C C . GLY A 1 332 ? 17.616 -30.232 -28.798 1.00 19.21 330 GLY A C 1
ATOM 2271 O O . GLY A 1 332 ? 18.086 -29.577 -29.723 1.00 17.42 330 GLY A O 1
ATOM 2272 N N . GLU A 1 333 ? 16.576 -31.045 -28.950 1.00 20.51 331 GLU A N 1
ATOM 2273 C CA . GLU A 1 333 ? 15.906 -31.188 -30.239 1.00 21.50 331 GLU A CA 1
ATOM 2274 C C . GLU A 1 333 ? 14.426 -31.456 -30.029 1.00 19.06 331 GLU A C 1
ATOM 2275 O O . GLU A 1 333 ? 14.018 -31.897 -28.957 1.00 17.75 331 GLU A O 1
ATOM 2281 N N . VAL A 1 334 ? 13.619 -31.175 -31.046 1.00 19.31 332 VAL A N 1
ATOM 2282 C CA . VAL A 1 334 ? 12.190 -31.408 -30.936 1.00 20.96 332 VAL A CA 1
ATOM 2283 C C . VAL A 1 334 ? 11.905 -32.831 -31.414 1.00 21.58 332 VAL A C 1
ATOM 2284 O O . VAL A 1 334 ? 12.658 -33.382 -32.220 1.00 21.04 332 VAL A O 1
ATOM 2288 N N . ALA A 1 335 ? 10.832 -33.421 -30.899 1.00 19.39 333 ALA A N 1
ATOM 2289 C CA . ALA A 1 335 ? 10.453 -34.779 -31.258 1.00 21.64 333 ALA A CA 1
ATOM 2290 C C . ALA A 1 335 ? 8.946 -34.940 -31.155 1.00 22.25 333 ALA A C 1
ATOM 2291 O O . ALA A 1 335 ? 8.274 -34.179 -30.454 1.00 21.22 333 ALA A O 1
ATOM 2293 N N . LYS A 1 336 ? 8.420 -35.935 -31.858 1.00 23.93 334 LYS A N 1
ATOM 2294 C CA . LYS A 1 336 ? 6.995 -36.199 -31.815 1.00 25.36 334 LYS A CA 1
ATOM 2295 C C . LYS A 1 336 ? 6.650 -36.472 -30.356 1.00 25.53 334 LYS A C 1
ATOM 2296 O O . LYS A 1 336 ? 7.408 -37.131 -29.640 1.00 23.01 334 LYS A O 1
ATOM 2302 N N . GLY A 1 337 ? 5.507 -35.952 -29.924 1.00 25.12 335 GLY A N 1
ATOM 2303 C CA . GLY A 1 337 ? 5.066 -36.129 -28.554 1.00 27.06 335 GLY A CA 1
ATOM 2304 C C . GLY A 1 337 ? 4.483 -34.816 -28.077 1.00 28.89 335 GLY A C 1
ATOM 2305 O O . GLY A 1 337 ? 3.689 -34.191 -28.777 1.00 32.33 335 GLY A O 1
ATOM 2306 N N . ALA A 1 338 ? 4.887 -34.382 -26.896 1.00 28.02 336 ALA A N 1
ATOM 2307 C CA . ALA A 1 338 ? 4.398 -33.129 -26.347 1.00 29.31 336 ALA A CA 1
ATOM 2308 C C . ALA A 1 338 ? 5.070 -32.896 -25.006 1.00 28.76 336 ALA A C 1
ATOM 2309 O O . ALA A 1 338 ? 5.425 -33.845 -24.311 1.00 29.97 336 ALA A O 1
ATOM 2311 N N . GLY A 1 339 ? 5.249 -31.630 -24.652 1.00 28.35 337 GLY A N 1
ATOM 2312 C CA . GLY A 1 339 ? 5.878 -31.310 -23.388 1.00 27.41 337 GLY A CA 1
ATOM 2313 C C . GLY A 1 339 ? 7.390 -31.307 -23.484 1.00 27.31 337 GLY A C 1
ATOM 2314 O O . GLY A 1 339 ? 7.962 -31.515 -24.556 1.00 26.97 337 GLY A O 1
ATOM 2315 N N . VAL A 1 340 ? 8.039 -31.074 -22.352 1.00 25.18 338 VAL A N 1
ATOM 2316 C CA . VAL A 1 340 ? 9.484 -31.036 -22.303 1.00 24.54 338 VAL A CA 1
ATOM 2317 C C . VAL A 1 340 ? 10.028 -32.108 -21.377 1.00 24.27 338 VAL A C 1
ATOM 2318 O O . VAL A 1 340 ? 9.577 -32.238 -20.244 1.00 25.21 338 VAL A O 1
ATOM 2322 N N . SER A 1 341 ? 10.997 -32.874 -21.865 1.00 24.96 339 SER A N 1
ATOM 2323 C CA . SER A 1 341 ? 11.627 -33.923 -21.073 1.00 27.21 339 SER A CA 1
ATOM 2324 C C . SER A 1 341 ? 13.140 -33.705 -21.089 1.00 28.68 339 SER A C 1
ATOM 2325 O O . SER A 1 341 ? 13.687 -33.163 -22.050 1.00 27.24 339 SER A O 1
ATOM 2328 N N . PHE A 1 342 ? 13.816 -34.135 -20.029 1.00 30.87 340 PHE A N 1
ATOM 2329 C CA . PHE A 1 342 ? 15.259 -33.954 -19.945 1.00 33.35 340 PHE A CA 1
ATOM 2330 C C . PHE A 1 342 ? 16.047 -35.253 -19.980 1.00 35.33 340 PHE A C 1
ATOM 2331 O O . PHE A 1 342 ? 15.576 -36.293 -19.522 1.00 37.14 340 PHE A O 1
ATOM 2339 N N . ALA A 1 343 ? 17.257 -35.177 -20.528 1.00 37.04 341 ALA A N 1
ATOM 2340 C CA . ALA A 1 343 ? 18.130 -36.336 -20.655 1.00 38.06 341 ALA A CA 1
ATOM 2341 C C . ALA A 1 343 ? 19.570 -36.002 -20.286 1.00 39.57 341 ALA A C 1
ATOM 2342 O O . ALA A 1 343 ? 19.951 -34.834 -20.212 1.00 40.29 341 ALA A O 1
ATOM 2344 N N . GLY A 1 344 ? 20.366 -37.044 -20.064 1.00 42.63 342 GLY A N 1
ATOM 2345 C CA . GLY A 1 344 ? 21.766 -36.874 -19.711 1.00 43.25 342 GLY A CA 1
ATOM 2346 C C . GLY A 1 344 ? 21.976 -36.223 -18.359 1.00 44.52 342 GLY A C 1
ATOM 2347 O O . GLY A 1 344 ? 23.041 -35.601 -18.157 1.00 46.71 342 GLY A O 1
#

CATH classification: 3.30.1330.10 (+1 more: 3.90.650.10)

B-factor: mean 28.37, std 10.22, range [8.23, 65.03]

InterPro domains:
  IPR004733 Phosphoribosylformylglycinamidine cyclo-ligase [MF_00741] (3-341)
  IPR004733 Phosphoribosylformylglycinamidine cyclo-ligase [PTHR10520] (4-338)
  IPR004733 Phosphoribosylformylglycinamidine cyclo-ligase [TIGR00878] (4-334)
  IPR004733 Phosphoribosylformylglycinamidine cyclo-ligase [cd02196] (46-332)
  IPR010918 PurM-like, C-terminal domain [PF02769] (173-339)
  IPR016188 PurM-like, N-terminal domain [PF00586] (57-161)
  IPR036676 PurM-like, C-terminal domain superfamily [G3DSA:3.90.650.10] (168-346)
  IPR036676 PurM-like, C-terminal domain superfamily [SSF56042] (169-338)
  IPR036921 PurM-like, N-terminal domain superfamily [G3DSA:3.30.1330.10] (1-167)
  IPR036921 PurM-like, N-terminal domain superfamily [SSF55326] (4-167)

Foldseek 3Di:
DLVVLLVVLQVLLDDPQWDDLTDGNPVVVPADAKDKDKDKDWLPCLVVLCVVVVQQQASLLLRLQVTQVVQCQFPWQWAAKEKEKEEQDDDSNSVSSNSNNVSVNSNVSSYHHSYYYYHNVIIMMMMIMTIHRVVRTQQLVPADFFWFKKFFWWLAQRRWDVVLVCCLCPVQQNHDQQDADPPRDGRNSCRSRPHTDHCNVVSVVLVVPFDFNGKWFAHQQAPQPTVQNRHDPQKEWEFEPPQADQDGVLVVSCVSVVDDPVVSRRIGNRTTGMMTTGGPVVVVVSQVVCVVVVTHMTRGTTMRGDGTYHYDD

Nearest PDB structures (foldseek):
  2z01-assembly1_A  TM=1.003E+00  e=1.464E-75  Geobacillus kaustophilus
  2btu-assembly1_A  TM=9.591E-01  e=3.312E-51  Bacillus anthracis
  5vk4-assembly1_B  TM=9.542E-01  e=1.660E-47  Neisseria gonorrhoeae
  5vk4-assembly1_A  TM=9.494E-01  e=7.636E-47  Neisseria gonorrhoeae
  2v9y-assembly1_A  TM=9.464E-01  e=1.608E-40  Homo sapiens

Radius of gyration: 19.81 Å; Cα contacts (8 Å, |Δi|>4): 719; chains: 1; bounding box: 32×56×53 Å